Protein AF-A0A1V6KJ62-F1 (afdb_monomer)

Sequence (284 aa):
MKNYYEILGVEPDSSPKDIKSAFRRQAKRLHPDMFYSKEKARSEESTARLRESAMRLILEAYKILSDAEKRRSYDRELRRQEKENKGFDYREFLKMRADDPQSQARLIVFDLLHGFEEEALWIYERSKGFQDFRLERWLERGEAMDCEYCIAEEYEKRGKYIKAYQIYKKLIQMELEKPWFRYYFDVVALQFRLLVLQKLPGKIDDDDYLDRLEEAIELGISPRETAQYLRKKVEILIHRGEADRAAEALLQISQIYPKLAGFDSLRVKVERALGQQVVQDRVY

Foldseek 3Di:
DDDLCVLLVHDLPDDLVRLVVSLVVLCVVLDPVVPPPPDDPPVVPVVVVVSVVSNVSSVVSSVQCNDPVSSVVVVVVVVVVVVVVPPPPLLVVLVVPLVDLLSLLVNLLVCLVVVNPVVSLVSVVVSVPDDPRASVVRDPPVSRLVSLQSNLVVCVVVLVLVSSLVSLLVSLVVCVVPPDDPDCNVVSLVVNLCSLQPRCPPVDDLVVSLVSLVSVLVSCSDLQSNLVSLLVNLVSCLVVLNLVVSVVSLVSNCVRPVPHPCSVVSVVSSVVSVVVSVVVVVVD

Secondary structure (DSSP, 8-state):
---HHHHHT--TT--HHHHHHHHHHHHHHH-GGGG--S--TTSHHHHHHHHHHHHHHHHHHHHHHTSHHHHHHHHHHHHHHHHHHS---HHHHHHT-TT-HHHHHHHHHHHHHTT-HHHHHHHHHHHTTSTT--GGGTS-HHHHHHHHHHHHHHHHHTT-HHHHHHHHHHHHHHHHHS---TTTHHHHHHHHHHIIIIISBTTB-HHHHHHHHHHHHHT---HHHHHHHHHHHHHHHHHTT-HHHHHHHHHHHHHH-TT-TTHHHHHHHHHHHHHHHHHHHTT-

Nearest PDB structures (foldseek):
  2nc9-assembly1_A  TM=5.944E-01  e=3.037E-01  Homo sapiens
  3fwv-assembly2_B  TM=5.411E-01  e=3.037E-01  Homo sapiens
  5mgx-assembly3_G  TM=4.714E-01  e=2.238E-01  Homo sapiens
  7kw7-assembly1_E  TM=3.156E-01  e=2.142E-01  Homo sapiens
  6yxx-assembly1_BE  TM=3.340E-01  e=1.339E+00  Trypanosoma brucei brucei

pLDDT: mean 86.83, std 12.65, range [44.59, 98.12]

Mean predicted aligned error: 13.24 Å

Solvent-accessible surface area (backbone atoms only — not comparable to full-atom values): 15952 Å² total; per-residue (Å²): 134,86,60,43,39,68,68,46,71,47,62,94,83,56,50,68,67,51,53,54,50,33,44,52,55,52,54,56,73,60,38,72,84,80,62,82,63,100,78,62,90,86,65,43,67,67,53,48,54,53,40,51,52,50,49,51,51,42,51,50,28,45,65,34,61,69,34,75,66,48,29,53,54,48,52,53,49,51,54,48,48,53,54,65,68,56,59,86,56,64,67,61,59,28,62,77,33,72,90,37,70,57,38,44,48,53,41,27,50,51,25,53,76,68,77,32,52,68,59,17,50,52,51,52,62,58,45,61,74,45,87,87,64,52,52,59,79,71,37,58,66,66,62,25,51,54,46,47,48,54,51,23,52,53,27,44,78,70,67,39,50,69,65,18,48,54,42,45,54,50,53,51,52,51,38,74,77,52,78,74,64,88,81,49,49,67,54,52,52,50,51,46,50,46,40,62,74,66,60,43,67,87,74,55,56,70,68,66,45,47,52,55,37,50,57,54,38,72,65,55,85,38,54,68,56,30,35,51,40,36,50,52,48,27,56,52,27,50,75,71,68,38,24,67,64,20,44,55,37,50,50,52,28,54,73,63,34,65,83,46,88,68,45,71,66,51,50,55,51,40,56,51,43,40,57,51,50,58,55,53,68,72,75,111

Structure (mmCIF, N/CA/C/O backbone):
data_AF-A0A1V6KJ62-F1
#
_entry.id   AF-A0A1V6KJ62-F1
#
loop_
_atom_site.group_PDB
_atom_site.id
_atom_site.type_symbol
_atom_site.label_atom_id
_atom_site.label_alt_id
_atom_site.label_comp_id
_atom_site.label_asym_id
_atom_site.label_entity_id
_atom_site.label_seq_id
_atom_site.pdbx_PDB_ins_code
_atom_site.Cartn_x
_atom_site.Cartn_y
_atom_site.Cartn_z
_atom_site.occupancy
_atom_site.B_iso_or_equiv
_atom_site.auth_seq_id
_atom_site.auth_comp_id
_atom_site.auth_asym_id
_atom_site.auth_atom_id
_atom_site.pdbx_PDB_model_num
ATOM 1 N N . MET A 1 1 ? 33.607 6.783 -32.305 1.00 62.97 1 MET A N 1
ATOM 2 C CA . MET A 1 1 ? 34.220 7.121 -33.615 1.00 62.97 1 MET A CA 1
ATOM 3 C C . MET A 1 1 ? 33.420 8.253 -34.255 1.00 62.97 1 MET A C 1
ATOM 5 O O . MET A 1 1 ? 32.252 8.382 -33.921 1.00 62.97 1 MET A O 1
ATOM 9 N N . LYS A 1 2 ? 34.009 9.105 -35.106 1.00 75.00 2 LYS A N 1
ATOM 10 C CA . LYS A 1 2 ? 33.253 10.172 -35.795 1.00 75.00 2 LYS A CA 1
ATOM 11 C C . LYS A 1 2 ? 32.512 9.596 -37.004 1.00 75.00 2 LYS A C 1
ATOM 13 O O . LYS A 1 2 ? 33.088 8.767 -37.711 1.00 75.00 2 LYS A O 1
ATOM 18 N N . ASN A 1 3 ? 31.280 10.044 -37.252 1.00 86.94 3 ASN A N 1
ATOM 19 C CA . ASN A 1 3 ? 30.518 9.640 -38.429 1.00 86.94 3 ASN A CA 1
ATOM 20 C C . ASN A 1 3 ? 30.964 10.456 -39.658 1.00 86.94 3 ASN A C 1
ATOM 22 O O . ASN A 1 3 ? 30.661 11.640 -39.789 1.00 86.94 3 ASN A O 1
ATOM 26 N N . TYR A 1 4 ? 31.731 9.838 -40.557 1.00 90.69 4 TYR A N 1
ATOM 27 C CA . TYR A 1 4 ? 32.259 10.493 -41.753 1.00 90.69 4 TYR A CA 1
ATOM 28 C C . TYR A 1 4 ? 31.162 10.817 -42.778 1.00 90.69 4 TYR A C 1
ATOM 30 O O . TYR A 1 4 ? 31.332 11.755 -43.559 1.00 90.69 4 TYR A O 1
ATOM 38 N N . TYR A 1 5 ? 30.038 10.092 -42.751 1.00 91.69 5 TYR A N 1
ATOM 39 C CA . TYR A 1 5 ? 28.868 10.374 -43.585 1.00 91.69 5 TYR A CA 1
ATOM 40 C C . TYR A 1 5 ? 28.206 11.688 -43.155 1.00 91.69 5 TYR A C 1
ATOM 42 O O . TYR A 1 5 ? 28.007 12.577 -43.982 1.00 91.69 5 TYR A O 1
ATOM 50 N N . GLU A 1 6 ? 28.007 11.877 -41.848 1.00 89.38 6 GLU A N 1
ATOM 51 C CA . GLU A 1 6 ? 27.518 13.139 -41.272 1.00 89.38 6 GLU A CA 1
ATOM 52 C C . GLU A 1 6 ? 28.491 14.297 -41.514 1.00 89.38 6 GLU A C 1
ATOM 54 O O . GLU A 1 6 ? 28.066 15.392 -41.882 1.00 89.38 6 GLU A O 1
ATOM 59 N N . ILE A 1 7 ? 29.802 14.054 -41.376 1.00 87.56 7 ILE A N 1
ATOM 60 C CA . ILE A 1 7 ? 30.827 15.074 -41.641 1.00 87.56 7 ILE A CA 1
ATOM 61 C C . ILE A 1 7 ? 30.734 15.571 -43.083 1.00 87.56 7 ILE A C 1
ATOM 63 O O . ILE A 1 7 ? 30.784 16.779 -43.286 1.00 87.56 7 ILE A O 1
ATOM 67 N N . LEU A 1 8 ? 30.554 14.684 -44.070 1.00 87.81 8 LEU A N 1
ATOM 68 C CA . LEU A 1 8 ? 30.369 15.069 -45.476 1.00 87.81 8 LEU A CA 1
ATOM 69 C C . LEU A 1 8 ? 28.931 15.497 -45.823 1.00 87.81 8 LEU A C 1
ATOM 71 O O . LEU A 1 8 ? 28.715 16.068 -46.895 1.00 87.81 8 LEU A O 1
ATOM 75 N N . GLY A 1 9 ? 27.966 15.273 -44.928 1.00 87.38 9 GLY A N 1
ATOM 76 C CA . GLY A 1 9 ? 26.547 15.560 -45.138 1.00 87.38 9 GLY A CA 1
ATOM 77 C C . GLY A 1 9 ? 25.930 14.702 -46.243 1.00 87.38 9 GLY A C 1
ATOM 78 O O . GLY A 1 9 ? 25.252 15.233 -47.123 1.00 87.38 9 GLY A O 1
ATOM 79 N N . VAL A 1 10 ? 26.242 13.407 -46.247 1.00 91.38 10 VAL A N 1
ATOM 80 C CA . VAL A 1 10 ? 25.767 12.424 -47.231 1.00 91.38 10 VAL A CA 1
ATOM 81 C C . VAL A 1 10 ? 25.245 11.180 -46.526 1.00 91.38 10 VAL A C 1
ATOM 83 O O . VAL A 1 10 ? 25.714 10.851 -45.443 1.00 91.38 10 VAL A O 1
ATOM 86 N N . GLU A 1 11 ? 24.311 10.474 -47.153 1.00 89.94 11 GLU A N 1
ATOM 87 C CA . GLU A 1 11 ? 23.754 9.232 -46.610 1.00 89.94 11 GLU A CA 1
ATOM 88 C C . GLU A 1 11 ? 24.726 8.043 -46.771 1.00 89.94 11 GLU A C 1
ATOM 90 O O . GLU A 1 11 ? 25.525 8.032 -47.721 1.00 89.94 11 GLU A O 1
ATOM 95 N N . PRO A 1 12 ? 24.663 7.008 -45.908 1.00 87.44 12 PRO A N 1
ATOM 96 C CA . PRO A 1 12 ? 25.512 5.816 -46.004 1.00 87.44 12 PRO A CA 1
ATOM 97 C C . PRO A 1 12 ? 25.382 5.018 -47.307 1.00 87.44 12 PRO A C 1
ATOM 99 O O . PRO A 1 12 ? 26.280 4.244 -47.635 1.00 87.44 12 PRO A O 1
ATOM 102 N N . ASP A 1 13 ? 24.298 5.198 -48.062 1.00 88.44 13 ASP A N 1
ATOM 103 C CA . ASP A 1 13 ? 24.034 4.588 -49.373 1.00 88.44 13 ASP A CA 1
ATOM 104 C C . ASP A 1 13 ? 24.511 5.452 -50.560 1.00 88.44 13 ASP A C 1
ATOM 106 O O . ASP A 1 13 ? 24.439 5.028 -51.715 1.00 88.44 13 ASP A O 1
ATOM 110 N N . SER A 1 14 ? 25.079 6.632 -50.286 1.00 90.56 14 SER A N 1
ATOM 111 C CA . SER A 1 14 ? 25.514 7.584 -51.310 1.00 90.56 14 SER A CA 1
ATOM 112 C C . SER A 1 14 ? 26.537 6.986 -52.274 1.00 90.56 14 SER A C 1
ATOM 114 O O . SER A 1 14 ? 27.478 6.274 -51.880 1.00 90.56 14 SER A O 1
ATOM 116 N N . SER A 1 15 ? 26.401 7.328 -53.558 1.00 90.94 15 SER A N 1
ATOM 117 C CA . SER A 1 15 ? 27.323 6.864 -54.590 1.00 90.94 15 SER A CA 1
ATOM 118 C C . SER A 1 15 ? 28.696 7.550 -54.466 1.00 90.94 15 SER A C 1
ATOM 120 O O . SER A 1 15 ? 28.809 8.648 -53.910 1.00 90.94 15 SER A O 1
ATOM 122 N N . PRO A 1 16 ? 29.773 6.979 -55.042 1.00 89.19 16 PRO A N 1
ATOM 123 C CA . PRO A 1 16 ? 31.082 7.638 -55.075 1.00 89.19 16 PRO A CA 1
ATOM 124 C C . PRO A 1 16 ? 31.052 9.031 -55.729 1.00 89.19 16 PRO A C 1
ATOM 126 O O . PRO A 1 16 ? 31.837 9.911 -55.369 1.00 89.19 16 PRO A O 1
ATOM 129 N N . LYS A 1 17 ? 30.135 9.250 -56.685 1.00 89.50 17 LYS A N 1
ATOM 130 C CA . LYS A 1 17 ? 29.942 10.555 -57.331 1.00 89.50 17 LYS A CA 1
ATOM 131 C C . LYS A 1 17 ? 29.356 11.574 -56.351 1.00 89.50 17 LYS A C 1
ATOM 133 O O . LYS A 1 17 ? 29.830 12.711 -56.321 1.00 89.50 17 LYS A O 1
ATOM 138 N N . ASP A 1 18 ? 28.405 11.156 -55.521 1.00 90.75 18 ASP A N 1
ATOM 139 C CA . ASP A 1 18 ? 27.747 12.016 -54.531 1.00 90.75 18 ASP A CA 1
ATOM 140 C C . ASP A 1 18 ? 28.703 12.398 -53.404 1.00 90.75 18 ASP A C 1
ATOM 142 O O . ASP A 1 18 ? 28.816 13.576 -53.067 1.00 90.75 18 ASP A O 1
ATOM 146 N N . ILE A 1 19 ? 29.499 11.440 -52.918 1.00 90.19 19 ILE A N 1
ATOM 147 C CA . ILE A 1 19 ? 30.551 11.667 -51.915 1.00 90.19 19 ILE A CA 1
ATOM 148 C C . ILE A 1 19 ? 31.578 12.690 -52.425 1.00 90.19 19 ILE A C 1
ATOM 150 O O . ILE A 1 19 ? 31.949 13.632 -51.721 1.00 90.19 19 ILE A O 1
ATOM 154 N N . LYS A 1 20 ? 32.005 12.561 -53.689 1.00 89.12 20 LYS A N 1
ATOM 155 C CA . LYS A 1 20 ? 32.938 13.503 -54.327 1.00 89.12 20 LYS A CA 1
ATOM 156 C C . LYS A 1 20 ? 32.329 14.890 -54.528 1.00 89.12 20 LYS A C 1
ATOM 158 O O . LYS A 1 20 ? 33.022 15.896 -54.368 1.00 89.12 20 LYS A O 1
ATOM 163 N N . SER A 1 21 ? 31.049 14.957 -54.886 1.00 89.62 21 SER A N 1
ATOM 164 C CA . SER A 1 21 ? 30.314 16.216 -55.020 1.00 89.62 21 SER A CA 1
ATOM 165 C C . SER A 1 21 ? 30.171 16.924 -53.669 1.00 89.62 21 SER A C 1
ATOM 167 O O . SER A 1 21 ? 30.478 18.112 -53.546 1.00 89.62 21 SER A O 1
ATOM 169 N N . ALA A 1 22 ? 29.792 16.186 -52.625 1.00 88.69 22 ALA A N 1
ATOM 170 C CA . ALA A 1 22 ? 29.641 16.697 -51.270 1.00 88.69 22 ALA A CA 1
ATOM 171 C C . ALA A 1 22 ? 30.958 17.230 -50.696 1.00 88.69 22 ALA A C 1
ATOM 173 O O . ALA A 1 22 ? 30.990 18.369 -50.228 1.00 88.69 22 ALA A O 1
ATOM 174 N N . PHE A 1 23 ? 32.055 16.483 -50.857 1.00 90.00 23 PHE A N 1
ATOM 175 C CA . PHE A 1 23 ? 33.396 16.941 -50.491 1.00 90.00 23 PHE A CA 1
ATOM 176 C C . PHE A 1 23 ? 33.741 18.288 -51.143 1.00 90.00 23 PHE A C 1
ATOM 178 O O . PHE A 1 23 ? 34.144 19.223 -50.456 1.00 90.00 23 PHE A O 1
ATOM 185 N N . ARG A 1 24 ? 33.518 18.435 -52.458 1.00 85.12 24 ARG A N 1
ATOM 186 C CA . ARG A 1 24 ? 33.788 19.696 -53.177 1.00 85.12 24 ARG A CA 1
ATOM 187 C C . ARG A 1 24 ? 32.952 20.859 -52.648 1.00 85.12 24 ARG A C 1
ATOM 189 O O . ARG A 1 24 ? 33.474 21.961 -52.491 1.00 85.12 24 ARG A O 1
ATOM 196 N N . ARG A 1 25 ? 31.665 20.627 -52.367 1.00 85.94 25 ARG A N 1
ATOM 197 C CA . ARG A 1 25 ? 30.773 21.655 -51.804 1.00 85.94 25 ARG A CA 1
ATOM 198 C C . ARG A 1 25 ? 31.245 22.104 -50.425 1.00 85.94 25 ARG A C 1
ATOM 200 O O . ARG A 1 25 ? 31.290 23.303 -50.167 1.00 85.94 25 ARG A O 1
ATOM 207 N N . GLN A 1 26 ? 31.616 21.168 -49.557 1.00 81.88 26 GLN A N 1
ATOM 208 C CA . GLN A 1 26 ? 32.075 21.497 -48.211 1.00 81.88 26 GLN A CA 1
ATOM 209 C C . GLN A 1 26 ? 33.464 22.147 -48.198 1.00 81.88 26 GLN A C 1
ATOM 211 O O . GLN A 1 26 ? 33.647 23.161 -47.528 1.00 81.88 26 GLN A O 1
ATOM 216 N N . ALA A 1 27 ? 34.401 21.654 -49.011 1.00 79.88 27 ALA A N 1
ATOM 217 C CA . ALA A 1 27 ? 35.716 22.266 -49.186 1.00 79.88 27 ALA A CA 1
ATOM 218 C C . ALA A 1 27 ? 35.609 23.714 -49.696 1.00 79.88 27 ALA A C 1
ATOM 220 O O . ALA A 1 27 ? 36.294 24.597 -49.190 1.00 79.88 27 ALA A O 1
ATOM 221 N N . LYS A 1 28 ? 34.692 23.990 -50.639 1.00 79.19 28 LYS A N 1
ATOM 222 C CA . LYS A 1 28 ? 34.432 25.354 -51.130 1.00 79.19 28 LYS A CA 1
ATOM 223 C C . LYS A 1 28 ? 33.857 26.267 -50.043 1.00 79.19 28 LYS A C 1
ATOM 225 O O . LYS A 1 28 ? 34.224 27.433 -49.980 1.00 79.19 28 LYS A O 1
ATOM 230 N N . ARG A 1 29 ? 32.979 25.751 -49.175 1.00 74.50 29 ARG A N 1
ATOM 231 C CA . ARG A 1 29 ? 32.398 26.513 -48.051 1.00 74.50 29 ARG A CA 1
ATOM 232 C C . ARG A 1 29 ? 33.426 26.898 -46.988 1.00 74.50 29 ARG A C 1
ATOM 234 O O . ARG A 1 29 ? 33.219 27.891 -46.299 1.00 74.50 29 ARG A O 1
ATOM 241 N N . LEU A 1 30 ? 34.498 26.123 -46.853 1.00 68.94 30 LEU A N 1
ATOM 242 C CA . LEU A 1 30 ? 35.556 26.340 -45.863 1.00 68.94 30 LEU A CA 1
ATOM 243 C C . LEU A 1 30 ? 36.815 26.997 -46.443 1.00 68.94 30 LEU A C 1
ATOM 245 O O . LEU A 1 30 ? 37.756 27.255 -45.695 1.00 68.94 30 LEU A O 1
ATOM 249 N N . HIS A 1 31 ? 36.839 27.282 -47.749 1.00 65.81 31 HIS A N 1
ATOM 250 C CA . HIS A 1 31 ? 37.986 27.902 -48.401 1.00 65.81 31 HIS A CA 1
ATOM 251 C C . HIS A 1 31 ? 38.165 29.362 -47.937 1.00 65.81 31 HIS A C 1
ATOM 253 O O . HIS A 1 31 ? 37.180 30.109 -47.917 1.00 65.81 31 HIS A O 1
ATOM 259 N N . PRO A 1 32 ? 39.394 29.804 -47.606 1.00 56.88 32 PRO A N 1
ATOM 260 C CA . PRO A 1 32 ? 39.660 31.172 -47.147 1.00 56.88 32 PRO A CA 1
ATOM 261 C C . PRO A 1 32 ? 39.241 32.251 -48.165 1.00 56.88 32 PRO A C 1
ATOM 263 O O . PRO A 1 32 ? 38.777 33.315 -47.760 1.00 56.88 32 PRO A O 1
ATOM 266 N N . ASP A 1 33 ? 39.280 31.951 -49.471 1.00 57.41 33 ASP A N 1
ATOM 267 C CA . ASP A 1 33 ? 38.858 32.887 -50.536 1.00 57.41 33 ASP A CA 1
ATOM 268 C C . ASP A 1 33 ? 37.380 33.300 -50.500 1.00 57.41 33 ASP A C 1
ATOM 270 O O . ASP A 1 33 ? 37.028 34.331 -51.066 1.00 57.41 33 ASP A O 1
ATOM 274 N N . MET A 1 34 ? 36.498 32.548 -49.834 1.00 55.22 34 MET A N 1
ATOM 275 C CA . MET A 1 34 ? 35.084 32.937 -49.714 1.00 55.22 34 MET A CA 1
ATOM 276 C C . MET A 1 34 ? 34.848 34.092 -48.726 1.00 55.22 34 MET A C 1
ATOM 278 O O . MET A 1 34 ? 33.731 34.598 -48.658 1.00 55.22 34 MET A O 1
ATOM 282 N N . PHE A 1 35 ? 35.867 34.511 -47.964 1.00 52.91 35 PHE A N 1
ATOM 283 C CA . PHE A 1 35 ? 35.706 35.453 -46.849 1.00 52.91 35 PHE A CA 1
ATOM 284 C C . PHE A 1 35 ? 36.700 36.624 -46.846 1.00 52.91 35 PHE A C 1
ATOM 286 O O . PHE A 1 35 ? 36.795 37.329 -45.842 1.00 52.91 35 PHE A O 1
ATOM 293 N N . TYR A 1 36 ? 37.387 36.907 -47.960 1.00 47.41 36 TYR A N 1
ATOM 294 C CA . TYR A 1 36 ? 38.158 38.149 -48.113 1.00 47.41 36 TYR A CA 1
ATOM 295 C C . TYR A 1 36 ? 37.231 39.363 -48.333 1.00 47.41 36 TYR A C 1
ATOM 297 O O . TYR A 1 36 ? 37.212 39.984 -49.391 1.00 47.41 36 TYR A O 1
ATOM 305 N N . SER A 1 37 ? 36.471 39.731 -47.300 1.00 46.94 37 SER A N 1
ATOM 306 C CA . SER A 1 37 ? 35.977 41.095 -47.100 1.00 46.94 37 SER A CA 1
ATOM 307 C C . SER A 1 37 ? 36.726 41.690 -45.910 1.00 46.94 37 SER A C 1
ATOM 309 O O . SER A 1 37 ? 36.744 41.109 -44.827 1.00 46.94 37 SER A O 1
ATOM 311 N N . LYS A 1 38 ? 37.373 42.830 -46.139 1.00 44.59 38 LYS A N 1
ATOM 312 C CA . LYS A 1 38 ? 38.520 43.395 -45.409 1.00 44.59 38 LYS A CA 1
ATOM 313 C C . LYS A 1 38 ? 38.276 43.876 -43.959 1.00 44.59 38 LYS A C 1
ATOM 315 O O . LYS A 1 38 ? 39.015 44.742 -43.505 1.00 44.59 38 LYS A O 1
ATOM 320 N N . GLU A 1 39 ? 37.280 43.375 -43.220 1.00 47.62 39 GLU A N 1
ATOM 321 C CA . GLU A 1 39 ? 36.763 44.119 -42.054 1.00 47.62 39 GLU A CA 1
ATOM 322 C C . GLU A 1 39 ? 36.390 43.308 -40.793 1.00 47.62 39 GLU A C 1
ATOM 324 O O . GLU A 1 39 ? 35.392 43.624 -40.145 1.00 47.62 39 GLU A O 1
ATOM 329 N N . LYS A 1 40 ? 37.167 42.287 -40.367 1.00 48.97 40 LYS A N 1
ATOM 330 C CA . LYS A 1 40 ? 36.976 41.715 -39.005 1.00 48.97 40 LYS A CA 1
ATOM 331 C C . LYS A 1 40 ? 38.155 40.937 -38.379 1.00 48.97 40 LYS A C 1
ATOM 333 O O . LYS A 1 40 ? 37.973 39.884 -37.770 1.00 48.97 40 LYS A O 1
ATOM 338 N N . ALA A 1 41 ? 39.341 41.545 -38.360 1.00 49.44 41 ALA A N 1
ATOM 339 C CA . ALA A 1 41 ? 40.610 40.943 -37.915 1.00 49.44 41 ALA A CA 1
ATOM 340 C C . ALA A 1 41 ? 40.772 40.559 -36.419 1.00 49.44 41 ALA A C 1
ATOM 342 O O . ALA A 1 41 ? 41.857 40.160 -36.006 1.00 49.44 41 ALA A O 1
ATOM 343 N N . ARG A 1 42 ? 39.739 40.648 -35.563 1.00 45.66 42 ARG A N 1
ATOM 344 C CA . ARG A 1 42 ? 39.859 40.314 -34.118 1.00 45.66 42 ARG A CA 1
ATOM 345 C C . ARG A 1 42 ? 39.044 39.102 -33.649 1.00 45.66 42 ARG A C 1
ATOM 347 O O . ARG A 1 42 ? 39.223 38.661 -32.522 1.00 45.66 42 ARG A O 1
ATOM 354 N N . SER A 1 43 ? 38.213 38.522 -34.523 1.00 50.84 43 SER A N 1
ATOM 355 C CA . SER A 1 43 ? 37.497 37.245 -34.304 1.00 50.84 43 SER A CA 1
ATOM 356 C C . SER A 1 43 ? 38.105 36.081 -35.119 1.00 50.84 43 SER A C 1
ATOM 358 O O . SER A 1 43 ? 37.562 34.970 -35.156 1.00 50.84 43 SER A O 1
ATOM 360 N N . GLU A 1 44 ? 39.208 36.335 -35.825 1.00 54.94 44 GLU A N 1
ATOM 361 C CA . GLU A 1 44 ? 39.716 35.491 -36.911 1.00 54.94 44 GLU A CA 1
ATOM 362 C C . GLU A 1 44 ? 40.518 34.274 -36.450 1.00 54.94 44 GLU A C 1
ATOM 364 O O . GLU A 1 44 ? 40.434 33.240 -37.099 1.00 54.94 44 GLU A O 1
ATOM 369 N N . GLU A 1 45 ? 41.226 34.313 -35.319 1.00 53.09 45 GLU A N 1
ATOM 370 C CA . GLU A 1 45 ? 42.126 33.206 -34.960 1.00 53.09 45 GLU A CA 1
ATOM 371 C C . GLU A 1 45 ? 41.374 31.944 -34.494 1.00 53.09 45 GLU A C 1
ATOM 373 O O . GLU A 1 45 ? 41.650 30.838 -34.961 1.00 53.09 45 GLU A O 1
ATOM 378 N N . SER A 1 46 ? 40.354 32.103 -33.640 1.00 51.41 46 SER A N 1
ATOM 379 C CA . SER A 1 46 ? 39.472 30.997 -33.226 1.00 51.41 46 SER A CA 1
ATOM 380 C C . SER A 1 46 ? 38.692 30.434 -34.421 1.00 51.41 46 SER A C 1
ATOM 382 O O . SER A 1 46 ? 38.614 29.222 -34.617 1.00 51.41 46 SER A O 1
ATOM 384 N N . THR A 1 47 ? 38.196 31.311 -35.301 1.00 61.94 47 THR A N 1
ATOM 385 C CA . THR A 1 47 ? 37.459 30.883 -36.496 1.00 61.94 47 THR A CA 1
ATOM 386 C C . THR A 1 47 ? 38.371 30.247 -37.551 1.00 61.94 47 THR A C 1
ATOM 388 O O . THR A 1 47 ? 37.943 29.323 -38.234 1.00 61.94 47 THR A O 1
ATOM 391 N N . ALA A 1 48 ? 39.634 30.662 -37.671 1.00 64.44 48 ALA A N 1
ATOM 392 C CA . ALA A 1 48 ? 40.624 30.038 -38.548 1.00 64.44 48 ALA A CA 1
ATOM 393 C C . ALA A 1 48 ? 40.997 28.627 -38.069 1.00 64.44 48 ALA A C 1
ATOM 395 O O . ALA A 1 48 ? 40.946 27.690 -38.864 1.00 64.44 48 ALA A O 1
ATOM 396 N N . ARG A 1 49 ? 41.262 28.439 -36.768 1.00 65.56 49 ARG A N 1
ATOM 397 C CA . ARG A 1 49 ? 41.558 27.114 -36.182 1.00 65.56 49 ARG A CA 1
ATOM 398 C C . ARG A 1 49 ? 40.368 26.149 -36.289 1.00 65.56 49 ARG A C 1
ATOM 400 O O . ARG A 1 49 ? 40.539 24.968 -36.597 1.00 65.56 49 ARG A O 1
ATOM 407 N N . LEU A 1 50 ? 39.142 26.643 -36.094 1.00 64.31 50 LEU A N 1
ATOM 408 C CA . LEU A 1 50 ? 37.917 25.858 -36.297 1.00 64.31 50 LEU A CA 1
ATOM 409 C C . LEU A 1 50 ? 37.715 25.468 -37.771 1.00 64.31 50 LEU A C 1
ATOM 411 O O . LEU A 1 50 ? 37.350 24.331 -38.057 1.00 64.31 50 LEU A O 1
ATOM 415 N N . ARG A 1 51 ? 38.008 26.365 -38.722 1.00 69.75 51 ARG A N 1
ATOM 416 C CA . ARG A 1 51 ? 37.949 26.052 -40.163 1.00 69.75 51 ARG A CA 1
ATOM 417 C C . ARG A 1 51 ? 39.010 25.039 -40.571 1.00 69.75 51 ARG A C 1
ATOM 419 O O . ARG A 1 51 ? 38.705 24.111 -41.313 1.00 69.75 51 ARG A O 1
ATOM 426 N N . GLU A 1 52 ? 40.232 25.191 -40.071 1.00 74.19 52 GLU A N 1
ATOM 427 C CA . GLU A 1 52 ? 41.325 24.265 -40.355 1.00 74.19 52 GLU A CA 1
ATOM 428 C C . GLU A 1 52 ? 41.009 22.862 -39.823 1.00 74.19 52 GLU A C 1
ATOM 430 O O . GLU A 1 52 ? 41.139 21.876 -40.549 1.00 74.19 52 GLU A O 1
ATOM 435 N N . SER A 1 53 ? 40.522 22.759 -38.583 1.00 75.06 53 SER A N 1
ATOM 436 C CA . SER A 1 53 ? 40.103 21.474 -38.014 1.00 75.06 53 SER A CA 1
ATOM 437 C C . SER A 1 53 ? 38.922 20.851 -38.769 1.00 75.06 53 SER A C 1
ATOM 439 O O . SER A 1 53 ? 38.965 19.658 -39.067 1.00 75.06 53 SER A O 1
ATOM 441 N N . ALA A 1 54 ? 37.915 21.638 -39.163 1.00 75.94 54 ALA A N 1
ATOM 442 C CA . ALA A 1 54 ? 36.803 21.159 -39.987 1.00 75.94 54 ALA A CA 1
ATOM 443 C C . ALA A 1 54 ? 37.275 20.668 -41.367 1.00 75.94 54 ALA A C 1
ATOM 445 O O . ALA A 1 54 ? 36.868 19.598 -41.816 1.00 75.94 54 ALA A O 1
ATOM 446 N N . MET A 1 55 ? 38.193 21.394 -42.010 1.00 79.12 55 MET A N 1
ATOM 447 C CA . MET A 1 55 ? 38.773 21.003 -43.295 1.00 79.12 55 MET A CA 1
ATOM 448 C C . MET A 1 55 ? 39.568 19.696 -43.185 1.00 79.12 55 MET A C 1
ATOM 450 O O . MET A 1 55 ? 39.433 18.821 -44.041 1.00 79.12 55 MET A O 1
ATOM 454 N N . ARG A 1 56 ? 40.344 19.516 -42.107 1.00 81.25 56 ARG A N 1
ATOM 455 C CA . ARG A 1 56 ? 41.046 18.252 -41.827 1.00 81.25 56 ARG A CA 1
ATOM 456 C C . ARG A 1 56 ? 40.065 17.083 -41.699 1.00 81.25 56 ARG A C 1
ATOM 458 O O . ARG A 1 56 ? 40.301 16.044 -42.308 1.00 81.25 56 ARG A O 1
ATOM 465 N N . LEU A 1 57 ? 38.947 17.266 -40.993 1.00 81.38 57 LEU A N 1
ATOM 466 C CA . LEU A 1 57 ? 37.922 16.224 -40.829 1.00 81.38 57 LEU A CA 1
ATOM 467 C C . LEU A 1 57 ? 37.218 15.872 -42.140 1.00 81.38 57 LEU A C 1
ATOM 469 O O . LEU A 1 57 ? 36.943 14.704 -42.388 1.00 81.38 57 LEU A O 1
ATOM 473 N N . ILE A 1 58 ? 36.964 16.857 -42.998 1.00 85.88 58 ILE A N 1
ATOM 474 C CA . ILE A 1 58 ? 36.346 16.647 -44.314 1.00 85.88 58 ILE A CA 1
ATOM 475 C C . ILE A 1 58 ? 37.296 15.909 -45.260 1.00 85.88 58 ILE A C 1
ATOM 477 O O . ILE A 1 58 ? 36.871 15.011 -45.988 1.00 85.88 58 ILE A O 1
ATOM 481 N N . LEU A 1 59 ? 38.588 16.246 -45.232 1.00 86.81 59 LEU A N 1
ATOM 482 C CA . LEU A 1 59 ? 39.621 15.530 -45.984 1.00 86.81 59 LEU A CA 1
ATOM 483 C C . LEU A 1 59 ? 39.767 14.084 -45.504 1.00 86.81 59 LEU A C 1
ATOM 485 O O . LEU A 1 59 ? 39.873 13.174 -46.324 1.00 86.81 59 LEU A O 1
ATOM 489 N N . GLU A 1 60 ? 39.750 13.868 -44.191 1.00 87.88 60 GLU A N 1
ATOM 490 C CA . GLU A 1 60 ? 39.807 12.542 -43.579 1.00 87.88 60 GLU A CA 1
ATOM 491 C C . GLU A 1 60 ? 38.572 11.705 -43.940 1.00 87.88 60 GLU A C 1
ATOM 493 O O . GLU A 1 60 ? 38.711 10.585 -44.435 1.00 87.88 60 GLU A O 1
ATOM 498 N N . ALA A 1 61 ? 37.375 12.283 -43.808 1.00 87.88 61 ALA A N 1
ATOM 499 C CA . ALA A 1 61 ? 36.118 11.652 -44.189 1.00 87.88 61 ALA A CA 1
ATOM 500 C C . ALA A 1 61 ? 36.111 11.268 -45.674 1.00 87.88 61 ALA A C 1
ATOM 502 O O . ALA A 1 61 ? 35.818 10.127 -46.026 1.00 87.88 61 ALA A O 1
ATOM 503 N N . TYR A 1 62 ? 36.518 12.182 -46.559 1.00 90.94 62 TYR A N 1
ATOM 504 C CA . TYR A 1 62 ? 36.616 11.896 -47.988 1.00 90.94 62 TYR A CA 1
ATOM 505 C C . TYR A 1 62 ? 37.661 10.817 -48.293 1.00 90.94 62 TYR A C 1
ATOM 507 O O . TYR A 1 62 ? 37.395 9.926 -49.097 1.00 90.94 62 TYR A O 1
ATOM 515 N N . LYS A 1 63 ? 38.827 10.830 -47.635 1.00 91.06 63 LYS A N 1
ATOM 516 C CA . LYS A 1 63 ? 39.881 9.815 -47.820 1.00 91.06 63 LYS A CA 1
ATOM 517 C C . LYS A 1 63 ? 39.398 8.401 -47.487 1.00 91.06 63 LYS A C 1
ATOM 519 O O . LYS A 1 63 ? 39.821 7.453 -48.146 1.00 91.06 63 LYS A O 1
ATOM 524 N N . ILE A 1 64 ? 38.544 8.260 -46.475 1.00 91.25 64 ILE A N 1
ATOM 525 C CA . ILE A 1 64 ? 37.973 6.971 -46.071 1.00 91.25 64 ILE A CA 1
ATOM 526 C C . ILE A 1 64 ? 36.792 6.580 -46.966 1.00 91.25 64 ILE A C 1
ATOM 528 O O . ILE A 1 64 ? 36.748 5.452 -47.446 1.00 91.25 64 ILE A O 1
ATOM 532 N N . LEU A 1 65 ? 35.864 7.503 -47.237 1.00 91.19 65 LEU A N 1
ATOM 533 C CA . LEU A 1 65 ? 34.613 7.204 -47.945 1.00 91.19 65 LEU A CA 1
ATOM 534 C C . LEU A 1 65 ? 34.751 7.120 -49.474 1.00 91.19 65 LEU A C 1
ATOM 536 O O . LEU A 1 65 ? 33.917 6.495 -50.129 1.00 91.19 65 LEU A O 1
ATOM 540 N N . SER A 1 66 ? 35.782 7.736 -50.062 1.00 90.31 66 SER A N 1
ATOM 541 C CA . SER A 1 66 ? 36.027 7.685 -51.515 1.00 90.31 66 SER A CA 1
ATOM 542 C C . SER A 1 66 ? 36.697 6.392 -51.992 1.00 90.31 66 SER A C 1
ATOM 544 O O . SER A 1 66 ? 36.635 6.078 -53.180 1.00 90.31 66 SER A O 1
ATOM 546 N N . ASP A 1 67 ? 37.309 5.635 -51.082 1.00 92.69 67 ASP A N 1
ATOM 547 C CA . ASP A 1 67 ? 37.992 4.373 -51.356 1.00 92.69 67 ASP A CA 1
ATOM 548 C C . ASP A 1 67 ? 37.083 3.201 -50.959 1.00 92.69 67 ASP A C 1
ATOM 550 O O . ASP A 1 67 ? 36.648 3.091 -49.814 1.00 92.69 67 ASP A O 1
ATOM 554 N N . ALA A 1 68 ? 36.783 2.314 -51.910 1.00 89.56 68 ALA A N 1
ATOM 555 C CA . ALA A 1 68 ? 35.821 1.233 -51.709 1.00 89.56 68 ALA A CA 1
ATOM 556 C C . ALA A 1 68 ? 36.257 0.204 -50.647 1.00 89.56 68 ALA A C 1
ATOM 558 O O . ALA A 1 68 ? 35.414 -0.429 -50.010 1.00 89.56 68 ALA A O 1
ATOM 559 N N . GLU A 1 69 ? 37.555 -0.011 -50.447 1.00 91.56 69 GLU A N 1
ATOM 560 C CA . GLU A 1 69 ? 38.055 -0.935 -49.428 1.00 91.56 69 GLU A CA 1
ATOM 561 C C . GLU A 1 69 ? 38.047 -0.289 -48.041 1.00 91.56 69 GLU A C 1
ATOM 563 O O . GLU A 1 69 ? 37.589 -0.903 -47.069 1.00 91.56 69 GLU A O 1
ATOM 568 N N . LYS A 1 70 ? 38.469 0.978 -47.957 1.00 91.44 70 LYS A N 1
ATOM 569 C CA . LYS A 1 70 ? 38.441 1.742 -46.703 1.00 91.44 70 LYS A CA 1
ATOM 570 C C . LYS A 1 70 ? 37.016 1.999 -46.226 1.00 91.44 70 LYS A C 1
ATOM 572 O O . LYS A 1 70 ? 36.750 1.789 -45.045 1.00 91.44 70 LYS A O 1
ATOM 577 N N . ARG A 1 71 ? 36.093 2.344 -47.132 1.00 92.69 71 ARG A N 1
ATOM 578 C CA . ARG A 1 71 ? 34.661 2.501 -46.834 1.00 92.69 71 ARG A CA 1
ATOM 579 C C . ARG A 1 71 ? 34.066 1.211 -46.281 1.00 92.69 71 ARG A C 1
ATOM 581 O O . ARG A 1 71 ? 33.459 1.242 -45.223 1.00 92.69 71 ARG A O 1
ATOM 588 N N . ARG A 1 72 ? 34.328 0.056 -46.909 1.00 91.06 72 ARG A N 1
ATOM 589 C CA . ARG A 1 72 ? 33.844 -1.244 -46.401 1.00 91.06 72 ARG A CA 1
ATOM 590 C C . ARG A 1 72 ? 34.359 -1.561 -44.998 1.00 91.06 72 ARG A C 1
ATOM 592 O O . ARG A 1 72 ? 33.611 -2.076 -44.172 1.00 91.06 72 ARG A O 1
ATOM 599 N N . SER A 1 73 ? 35.632 -1.287 -44.722 1.00 90.88 73 SER A N 1
ATOM 600 C CA . SER A 1 73 ? 36.205 -1.501 -43.387 1.00 90.88 73 SER A CA 1
ATOM 601 C C . SER A 1 73 ? 35.631 -0.533 -42.353 1.00 90.88 73 SER A C 1
ATOM 603 O O . SER A 1 73 ? 35.300 -0.960 -41.250 1.00 90.88 73 SER A O 1
ATOM 605 N N . TYR A 1 74 ? 35.442 0.729 -42.735 1.00 90.50 74 TYR A N 1
ATOM 606 C CA . TYR A 1 74 ? 34.780 1.741 -41.921 1.00 90.50 74 TYR A CA 1
ATOM 607 C C . TYR A 1 74 ? 33.326 1.368 -41.605 1.00 90.50 74 TYR A C 1
ATOM 609 O O . TYR A 1 74 ? 32.939 1.403 -40.446 1.00 90.50 74 TYR A O 1
ATOM 617 N N . ASP A 1 75 ? 32.553 0.911 -42.592 1.00 90.69 75 ASP A N 1
ATOM 618 C CA . ASP A 1 75 ? 31.160 0.490 -42.406 1.00 90.69 75 ASP A CA 1
ATOM 619 C C . ASP A 1 75 ? 31.046 -0.726 -41.479 1.00 90.69 75 ASP A C 1
ATOM 621 O O . ASP A 1 75 ? 30.124 -0.814 -40.668 1.00 90.69 75 ASP A O 1
ATOM 625 N N . ARG A 1 76 ? 31.988 -1.678 -41.569 1.00 88.69 76 ARG A N 1
ATOM 626 C CA . ARG A 1 76 ? 32.054 -2.814 -40.632 1.00 88.69 76 ARG A CA 1
ATOM 627 C C . ARG A 1 76 ? 32.312 -2.350 -39.204 1.00 88.69 76 ARG A C 1
ATOM 629 O O . ARG A 1 76 ? 31.664 -2.849 -38.288 1.00 88.69 76 ARG A O 1
ATOM 636 N N . GLU A 1 77 ? 33.234 -1.413 -39.028 1.00 85.69 77 GLU A N 1
ATOM 637 C CA . GLU A 1 77 ? 33.567 -0.853 -37.721 1.00 85.69 77 GLU A CA 1
ATOM 638 C C . GLU A 1 77 ? 32.416 -0.022 -37.144 1.00 85.69 77 GLU A C 1
ATOM 640 O O . GLU A 1 77 ? 32.074 -0.179 -35.976 1.00 85.69 77 GLU A O 1
ATOM 645 N N . LEU A 1 78 ? 31.759 0.789 -37.976 1.00 85.06 78 LEU A N 1
ATOM 646 C CA . LEU A 1 78 ? 30.595 1.581 -37.593 1.00 85.06 78 LEU A CA 1
ATOM 647 C C . LEU A 1 78 ? 29.444 0.673 -37.142 1.00 85.06 78 LEU A C 1
ATOM 649 O O . LEU A 1 78 ? 28.906 0.870 -36.060 1.00 85.06 78 LEU A O 1
ATOM 653 N N . ARG A 1 79 ? 29.146 -0.399 -37.890 1.00 82.25 79 ARG A N 1
ATOM 654 C CA . ARG A 1 79 ? 28.137 -1.405 -37.502 1.00 82.25 79 ARG A CA 1
ATOM 655 C C . ARG A 1 79 ? 28.504 -2.163 -36.229 1.00 82.25 79 ARG A C 1
ATOM 657 O O . ARG A 1 79 ? 27.617 -2.557 -35.474 1.00 82.25 79 ARG A O 1
ATOM 664 N N . ARG A 1 80 ? 29.794 -2.428 -36.004 1.00 78.56 80 ARG A N 1
ATOM 665 C CA . ARG A 1 80 ? 30.277 -3.060 -34.770 1.00 78.56 80 ARG A CA 1
ATOM 666 C C . ARG A 1 80 ? 30.060 -2.132 -33.579 1.00 78.56 80 ARG A C 1
ATOM 668 O O . ARG A 1 80 ? 29.463 -2.563 -32.603 1.00 78.56 80 ARG A O 1
ATOM 675 N N . GLN A 1 81 ? 30.420 -0.859 -33.710 1.00 71.50 81 GLN A N 1
ATOM 676 C CA . GLN A 1 81 ? 30.180 0.151 -32.681 1.00 71.50 81 GLN A CA 1
ATOM 677 C C . GLN A 1 81 ? 28.693 0.439 -32.468 1.00 71.50 81 GLN A C 1
ATOM 679 O O . GLN A 1 81 ? 28.289 0.653 -31.340 1.00 71.50 81 GLN A O 1
ATOM 684 N N . GLU A 1 82 ? 27.850 0.400 -33.500 1.00 69.69 82 GLU A N 1
ATOM 685 C CA . GLU A 1 82 ? 26.391 0.499 -33.347 1.00 69.69 82 GLU A CA 1
ATOM 686 C C . GLU A 1 82 ? 25.813 -0.687 -32.566 1.00 69.69 82 GLU A C 1
ATOM 688 O O . GLU A 1 82 ? 24.894 -0.511 -31.769 1.00 69.69 82 GLU A O 1
ATOM 693 N N . LYS A 1 83 ? 26.354 -1.895 -32.770 1.00 66.50 83 LYS A N 1
ATOM 694 C CA . LYS A 1 83 ? 25.982 -3.083 -31.989 1.00 66.50 83 LYS A CA 1
ATOM 695 C C . LYS A 1 83 ? 26.518 -3.032 -30.559 1.00 66.50 83 LYS A C 1
ATOM 697 O O . LYS A 1 83 ? 25.814 -3.461 -29.659 1.00 66.50 83 LYS A O 1
ATOM 702 N N . GLU A 1 84 ? 27.724 -2.511 -30.354 1.00 61.38 84 GLU A N 1
ATOM 703 C CA . GLU A 1 84 ? 28.326 -2.324 -29.026 1.00 61.38 84 GLU A CA 1
ATOM 704 C C . GLU A 1 84 ? 27.654 -1.164 -28.252 1.00 61.38 84 GLU A C 1
ATOM 706 O O . GLU A 1 84 ? 27.480 -1.264 -27.041 1.00 61.38 84 GLU A O 1
ATOM 711 N N . ASN A 1 85 ? 27.203 -0.103 -28.937 1.00 56.34 85 ASN A N 1
ATOM 712 C CA . ASN A 1 85 ? 26.493 1.048 -28.354 1.00 56.34 85 ASN A CA 1
ATOM 713 C C . ASN A 1 85 ? 24.999 0.789 -28.113 1.00 56.34 85 ASN A C 1
ATOM 715 O O . ASN A 1 85 ? 24.392 1.471 -27.287 1.00 56.34 85 ASN A O 1
ATOM 719 N N . LYS A 1 86 ? 24.387 -0.188 -28.794 1.00 57.94 86 LYS A N 1
ATOM 720 C CA . LYS A 1 86 ? 23.103 -0.765 -28.375 1.00 57.94 86 LYS A CA 1
ATOM 721 C C . LYS A 1 86 ? 23.366 -1.712 -27.205 1.00 57.94 86 LYS A C 1
ATOM 723 O O . LYS A 1 86 ? 23.376 -2.929 -27.370 1.00 57.94 86 LYS A O 1
ATOM 728 N N . GLY A 1 87 ? 23.624 -1.133 -26.033 1.00 59.59 87 GLY A N 1
ATOM 729 C CA . GLY A 1 87 ? 23.698 -1.880 -24.781 1.00 59.59 87 GLY A CA 1
ATOM 730 C C . GLY A 1 87 ? 22.463 -2.767 -24.600 1.00 59.59 87 GLY A C 1
ATOM 731 O O . GLY A 1 87 ? 21.397 -2.492 -25.153 1.00 59.59 87 GLY A O 1
ATOM 732 N N . PHE A 1 88 ? 22.615 -3.860 -23.855 1.00 77.56 88 PHE A N 1
ATOM 733 C CA . PH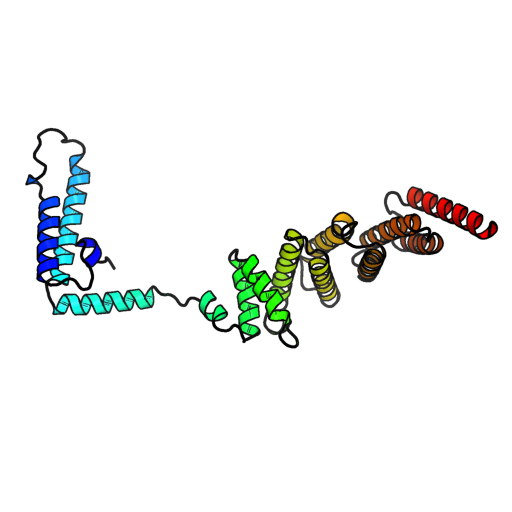E A 1 88 ? 21.496 -4.731 -23.511 1.00 77.56 88 PHE A CA 1
ATOM 734 C C . PHE A 1 88 ? 20.420 -3.921 -22.777 1.00 77.56 88 PHE A C 1
ATOM 736 O O . PHE A 1 88 ? 20.626 -3.492 -21.642 1.00 77.56 88 PHE A O 1
ATOM 743 N N . ASP A 1 89 ? 19.287 -3.697 -23.443 1.00 85.25 89 ASP A N 1
ATOM 744 C CA . ASP A 1 89 ? 18.143 -3.017 -22.850 1.00 85.25 89 ASP A CA 1
ATOM 745 C C . ASP A 1 89 ? 17.435 -3.982 -21.895 1.00 85.25 89 ASP A C 1
ATOM 747 O O . ASP A 1 89 ? 16.602 -4.803 -22.289 1.00 85.25 89 ASP A O 1
ATOM 751 N N . TYR A 1 90 ? 17.834 -3.914 -20.625 1.00 84.25 90 TYR A N 1
ATOM 752 C CA . TYR A 1 90 ? 17.305 -4.776 -19.576 1.00 84.25 90 TYR A CA 1
ATOM 753 C C . TYR A 1 90 ? 15.794 -4.595 -19.388 1.00 84.25 90 TYR A C 1
ATOM 755 O O . TYR A 1 90 ? 15.088 -5.575 -19.151 1.00 84.25 90 TYR A O 1
ATOM 763 N N . ARG A 1 91 ? 15.279 -3.370 -19.549 1.00 90.81 91 ARG A N 1
ATOM 764 C CA . ARG A 1 91 ? 13.851 -3.082 -19.393 1.00 90.81 91 ARG A CA 1
ATOM 765 C C . ARG A 1 91 ? 13.044 -3.735 -20.509 1.00 90.81 91 ARG A C 1
ATOM 767 O O . ARG A 1 91 ? 12.081 -4.449 -20.233 1.00 90.81 91 ARG A O 1
ATOM 774 N N . GLU A 1 92 ? 13.453 -3.544 -21.763 1.00 90.56 92 GLU A N 1
ATOM 775 C CA . GLU A 1 92 ? 12.781 -4.171 -22.908 1.00 90.56 92 GLU A CA 1
ATOM 776 C C . GLU A 1 92 ? 12.889 -5.700 -22.861 1.00 90.56 92 GLU A C 1
ATOM 778 O O . GLU A 1 92 ? 11.910 -6.400 -23.123 1.00 90.56 92 GLU A O 1
ATOM 783 N N . PHE A 1 93 ? 14.033 -6.234 -22.426 1.00 90.00 93 PHE A N 1
ATOM 784 C CA . PHE A 1 93 ? 14.205 -7.669 -22.204 1.00 90.00 93 PHE A CA 1
ATOM 785 C C . PHE A 1 93 ? 13.177 -8.254 -21.222 1.00 90.00 93 PHE A C 1
ATOM 787 O O . PHE A 1 93 ? 12.617 -9.321 -21.486 1.00 90.00 93 PHE A O 1
ATOM 794 N N . LEU A 1 94 ? 12.901 -7.565 -20.110 1.00 92.00 94 LEU A N 1
ATOM 795 C CA . LEU A 1 94 ? 11.884 -7.992 -19.146 1.00 92.00 94 LEU A CA 1
ATOM 796 C C . LEU A 1 94 ? 10.459 -7.828 -19.703 1.00 92.00 94 LEU A C 1
ATOM 798 O O . LEU A 1 94 ? 9.619 -8.708 -19.511 1.00 92.00 94 LEU A O 1
ATOM 802 N N . LYS A 1 95 ? 10.186 -6.743 -20.443 1.00 92.44 95 LYS A N 1
ATOM 803 C CA . LYS A 1 95 ? 8.873 -6.489 -21.070 1.00 92.44 95 LYS A CA 1
ATOM 804 C C . LYS A 1 95 ? 8.491 -7.553 -22.094 1.00 92.44 95 LYS A C 1
ATOM 806 O O . LYS A 1 95 ? 7.324 -7.935 -22.160 1.00 92.44 95 LYS A O 1
ATOM 811 N N . MET A 1 96 ? 9.462 -8.073 -22.847 1.00 92.00 96 MET A N 1
ATOM 812 C CA . MET A 1 96 ? 9.242 -9.170 -23.799 1.00 92.00 96 MET A CA 1
ATOM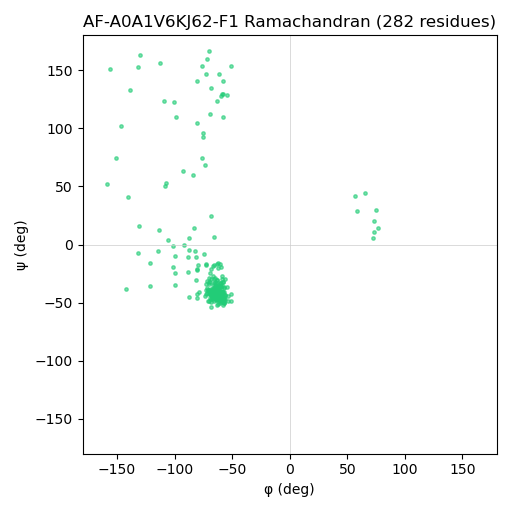 813 C C . MET A 1 96 ? 8.786 -10.475 -23.128 1.00 92.00 96 MET A C 1
ATOM 815 O O . MET A 1 96 ? 8.253 -11.352 -23.802 1.00 92.00 96 MET A O 1
ATOM 819 N N . ARG A 1 97 ? 8.964 -10.617 -21.810 1.00 92.19 97 ARG A N 1
ATOM 820 C CA . ARG A 1 97 ? 8.611 -11.813 -21.031 1.00 92.19 97 ARG A CA 1
ATOM 821 C C . ARG A 1 97 ? 7.380 -11.569 -20.165 1.00 92.19 97 ARG A C 1
ATOM 823 O O . ARG A 1 97 ? 7.402 -11.783 -18.954 1.00 92.19 97 ARG A O 1
ATOM 830 N N . ALA A 1 98 ? 6.308 -11.101 -20.804 1.00 91.06 98 ALA A N 1
ATOM 831 C CA . ALA A 1 98 ? 5.044 -10.775 -20.145 1.00 91.06 98 ALA A CA 1
ATOM 832 C C . ALA A 1 98 ? 4.424 -11.964 -19.392 1.00 91.06 98 ALA A C 1
ATOM 834 O O . ALA A 1 98 ? 3.813 -11.745 -18.352 1.00 91.06 98 ALA A O 1
ATOM 835 N N . ASP A 1 99 ? 4.626 -13.188 -19.886 1.00 91.62 99 ASP A N 1
ATOM 836 C CA . ASP A 1 99 ? 4.047 -14.418 -19.328 1.00 91.62 99 ASP A CA 1
ATOM 837 C C . ASP A 1 99 ? 4.894 -15.056 -18.212 1.00 91.62 99 ASP A C 1
ATOM 839 O O . ASP A 1 99 ? 4.476 -16.049 -17.622 1.00 91.62 99 ASP A O 1
ATOM 843 N N . ASP A 1 100 ? 6.083 -14.515 -17.923 1.00 92.12 100 ASP A N 1
ATOM 844 C CA . ASP A 1 100 ? 6.977 -15.023 -16.879 1.00 92.12 100 ASP A CA 1
ATOM 845 C C . ASP A 1 100 ? 6.837 -14.201 -15.582 1.00 92.12 100 ASP A C 1
ATOM 847 O O . ASP A 1 100 ? 7.308 -13.057 -15.532 1.00 92.12 100 ASP A O 1
ATOM 851 N N . PRO A 1 101 ? 6.257 -14.762 -14.502 1.00 93.56 101 PRO A N 1
ATOM 852 C CA . PRO A 1 101 ? 6.038 -14.038 -13.251 1.00 93.56 101 PRO A CA 1
ATOM 853 C C . PRO A 1 101 ? 7.316 -13.476 -12.620 1.00 93.56 101 PRO A C 1
ATOM 855 O O . PRO A 1 101 ? 7.272 -12.418 -11.994 1.00 93.56 101 PRO A O 1
ATOM 858 N N . GLN A 1 102 ? 8.459 -14.153 -12.782 1.00 93.38 102 GLN A N 1
ATOM 859 C CA . GLN A 1 102 ? 9.731 -13.666 -12.249 1.00 93.38 102 GLN A CA 1
ATOM 860 C C . GLN A 1 102 ? 10.201 -12.413 -12.995 1.00 93.38 102 GLN A C 1
ATOM 862 O O . GLN A 1 102 ? 10.588 -11.428 -12.362 1.00 93.38 102 GLN A O 1
ATOM 867 N N . SER A 1 103 ? 10.150 -12.425 -14.330 1.00 93.25 103 SER A N 1
ATOM 868 C CA . SER A 1 103 ? 10.469 -11.250 -15.146 1.00 93.25 103 SER A CA 1
ATOM 869 C C . SER A 1 103 ? 9.522 -10.088 -14.843 1.00 93.25 103 SER A C 1
ATOM 871 O O . SER A 1 103 ? 9.982 -8.953 -14.748 1.00 93.25 103 SER A O 1
ATOM 873 N N . GLN A 1 104 ? 8.232 -10.360 -14.609 1.00 95.44 104 GLN A N 1
ATOM 874 C CA . GLN A 1 104 ? 7.274 -9.326 -14.203 1.00 95.44 104 GLN A CA 1
ATOM 875 C C . GLN A 1 104 ? 7.608 -8.725 -12.834 1.00 95.44 104 GLN A C 1
ATOM 877 O O . GLN A 1 104 ? 7.631 -7.505 -12.706 1.00 95.44 104 GLN A O 1
ATOM 882 N N . ALA A 1 105 ? 7.944 -9.548 -11.834 1.00 94.50 105 ALA A N 1
ATOM 883 C CA . ALA A 1 105 ? 8.364 -9.063 -10.517 1.00 94.50 105 ALA A CA 1
ATOM 884 C C . ALA A 1 105 ? 9.591 -8.140 -10.609 1.00 94.50 105 ALA A C 1
ATOM 886 O O . ALA A 1 105 ? 9.587 -7.042 -10.057 1.00 94.50 105 ALA A O 1
ATOM 887 N N . ARG A 1 106 ? 10.613 -8.543 -11.376 1.00 93.31 106 ARG A N 1
ATOM 888 C CA . ARG A 1 106 ? 11.816 -7.723 -11.603 1.00 93.31 106 ARG A CA 1
ATOM 889 C C . ARG A 1 106 ? 11.517 -6.435 -12.364 1.00 93.31 106 ARG A C 1
ATOM 891 O O . ARG A 1 106 ? 12.146 -5.418 -12.092 1.00 93.31 106 ARG A O 1
ATOM 898 N N . LEU A 1 107 ? 10.580 -6.475 -13.310 1.00 94.38 107 LEU A N 1
ATOM 899 C CA . LEU A 1 107 ? 10.198 -5.300 -14.085 1.00 94.38 107 LEU A CA 1
ATOM 900 C C . LEU A 1 107 ? 9.472 -4.268 -13.226 1.00 94.38 107 LEU A C 1
ATOM 902 O O . LEU A 1 107 ? 9.737 -3.086 -13.382 1.00 94.38 107 LEU A O 1
ATOM 906 N N . ILE A 1 108 ? 8.616 -4.702 -12.296 1.00 95.12 108 ILE A N 1
ATOM 907 C CA . ILE A 1 108 ? 7.933 -3.798 -11.359 1.00 95.12 108 ILE A CA 1
ATOM 908 C C . ILE A 1 108 ? 8.964 -3.039 -10.520 1.00 95.12 108 ILE A C 1
ATOM 910 O O . ILE A 1 108 ? 8.912 -1.814 -10.461 1.00 95.12 108 ILE A O 1
ATOM 914 N N . VAL A 1 109 ? 9.934 -3.746 -9.927 1.00 92.19 109 VAL A N 1
ATOM 915 C CA . VAL A 1 109 ? 11.015 -3.110 -9.152 1.00 92.19 109 VAL A CA 1
ATOM 916 C C . VAL A 1 109 ? 11.820 -2.158 -10.028 1.00 92.19 109 VAL A C 1
ATOM 918 O O . VAL A 1 109 ? 12.078 -1.022 -9.636 1.00 92.19 109 VAL A O 1
ATOM 921 N N . PHE A 1 110 ? 12.201 -2.604 -11.227 1.00 90.38 110 PHE A N 1
ATOM 922 C CA . PHE A 1 110 ? 12.947 -1.772 -12.162 1.00 90.38 110 PHE A CA 1
ATOM 923 C C . PHE A 1 110 ? 12.188 -0.479 -12.479 1.00 90.38 110 PHE A C 1
ATOM 925 O O . PHE A 1 110 ? 12.762 0.600 -12.363 1.00 90.38 110 PHE A O 1
ATOM 932 N N . ASP A 1 111 ? 10.911 -0.573 -12.840 1.00 93.50 111 ASP A N 1
ATOM 933 C CA . ASP A 1 111 ? 10.104 0.575 -13.237 1.00 93.50 111 ASP A CA 1
ATOM 934 C C . ASP A 1 111 ? 9.895 1.553 -12.063 1.00 93.50 111 ASP A C 1
ATOM 936 O O . ASP A 1 111 ? 10.060 2.760 -12.250 1.00 93.50 111 ASP A O 1
ATOM 940 N N . LEU A 1 112 ? 9.682 1.059 -10.835 1.00 89.69 112 LEU A N 1
ATOM 941 C CA . LEU A 1 112 ? 9.618 1.903 -9.630 1.00 89.69 112 LEU A CA 1
ATOM 942 C C . LEU A 1 112 ? 10.926 2.663 -9.363 1.00 89.69 112 LEU A C 1
ATOM 944 O O . LEU A 1 112 ? 10.893 3.832 -8.989 1.00 89.69 112 LEU A O 1
ATOM 948 N N . LEU A 1 113 ? 12.085 2.035 -9.586 1.00 82.56 113 LEU A N 1
ATOM 949 C CA . LEU A 1 113 ? 13.391 2.674 -9.376 1.00 82.56 113 LEU A CA 1
ATOM 950 C C . LEU A 1 113 ? 13.742 3.729 -10.438 1.00 82.56 113 LEU A C 1
ATOM 952 O O . LEU A 1 113 ? 14.642 4.538 -10.214 1.00 82.56 113 LEU A O 1
ATOM 956 N N . HIS A 1 114 ? 13.062 3.720 -11.587 1.00 86.12 114 HIS A N 1
ATOM 957 C CA . HIS A 1 114 ? 13.378 4.583 -12.731 1.00 86.12 114 HIS A CA 1
ATOM 958 C C . HIS A 1 114 ? 12.285 5.617 -13.044 1.00 86.12 114 HIS A C 1
ATOM 960 O O . HIS A 1 114 ? 12.350 6.260 -14.092 1.00 86.12 114 HIS A O 1
ATOM 966 N N . GLY A 1 115 ? 11.316 5.816 -12.144 1.00 87.50 115 GLY A N 1
ATOM 967 C CA . GLY A 1 115 ? 10.256 6.819 -12.314 1.00 87.50 115 GLY A CA 1
ATOM 968 C C . GLY A 1 115 ? 9.180 6.420 -13.328 1.00 87.50 115 GLY A C 1
ATOM 969 O O . GLY A 1 115 ? 8.628 7.276 -14.017 1.00 87.50 115 GLY A O 1
ATOM 970 N N . PHE A 1 116 ? 8.939 5.115 -13.475 1.00 91.81 116 PHE A N 1
ATOM 971 C CA . PHE A 1 116 ? 7.868 4.538 -14.291 1.00 91.81 116 PHE A CA 1
ATOM 972 C C . PHE A 1 116 ? 6.783 3.941 -13.381 1.00 91.81 116 PHE A C 1
ATOM 974 O O . PHE A 1 116 ? 6.409 2.773 -13.495 1.00 91.81 116 PHE A O 1
ATOM 981 N N . GLU A 1 117 ? 6.304 4.718 -12.408 1.00 92.88 117 GLU A N 1
ATOM 982 C CA . GLU A 1 117 ? 5.396 4.230 -11.366 1.00 92.88 117 GLU A CA 1
ATOM 983 C C . GLU A 1 117 ? 4.039 3.787 -11.929 1.00 92.88 117 GLU A C 1
ATOM 985 O O . GLU A 1 117 ? 3.414 2.852 -11.422 1.00 92.88 117 GLU A O 1
ATOM 990 N N . GLU A 1 118 ? 3.577 4.434 -13.001 1.00 93.81 118 GLU A N 1
ATOM 991 C CA . GLU A 1 118 ? 2.344 4.056 -13.687 1.00 93.81 118 GLU A CA 1
ATOM 992 C C . GLU A 1 118 ? 2.450 2.682 -14.347 1.00 93.81 118 GLU A C 1
ATOM 994 O O . GLU A 1 118 ? 1.577 1.829 -14.152 1.00 93.81 118 GLU A O 1
ATOM 999 N N . GLU A 1 119 ? 3.526 2.451 -15.092 1.00 94.44 119 GLU A N 1
ATOM 1000 C CA . GLU A 1 119 ? 3.804 1.173 -15.727 1.00 94.44 119 GLU A CA 1
ATOM 1001 C C . GLU A 1 119 ? 4.019 0.082 -14.682 1.00 94.44 119 GLU A C 1
ATOM 1003 O O . GLU A 1 119 ? 3.410 -0.985 -14.792 1.00 94.44 119 GLU A O 1
ATOM 1008 N N . ALA A 1 120 ? 4.787 0.361 -13.625 1.00 95.44 120 ALA A N 1
ATOM 1009 C CA . ALA A 1 120 ? 4.986 -0.568 -12.520 1.00 95.44 120 ALA A CA 1
ATOM 1010 C C . ALA A 1 120 ? 3.655 -0.995 -11.888 1.00 95.44 120 ALA A C 1
ATOM 1012 O O . ALA A 1 120 ? 3.408 -2.189 -11.701 1.00 95.44 120 ALA A O 1
ATOM 1013 N N . LEU A 1 121 ? 2.765 -0.038 -11.606 1.00 95.69 121 LEU A N 1
ATOM 1014 C CA . LEU A 1 121 ? 1.457 -0.322 -11.022 1.00 95.69 121 LEU A CA 1
ATOM 1015 C C . LEU A 1 121 ? 0.571 -1.137 -11.971 1.00 95.69 121 LEU A C 1
ATOM 1017 O O . LEU A 1 121 ? -0.117 -2.063 -11.533 1.00 95.69 121 LEU A O 1
ATOM 1021 N N . TRP A 1 122 ? 0.591 -0.819 -13.268 1.00 94.81 122 TRP A N 1
ATOM 1022 C CA . TRP A 1 122 ? -0.140 -1.578 -14.281 1.00 94.81 122 TRP A CA 1
ATOM 1023 C C . TRP A 1 122 ? 0.356 -3.026 -14.368 1.00 94.81 122 TRP A C 1
ATOM 1025 O O . TRP A 1 122 ? -0.454 -3.959 -14.356 1.00 94.81 122 TRP A O 1
ATOM 1035 N N . ILE A 1 123 ? 1.677 -3.229 -14.385 1.00 95.25 123 ILE A N 1
ATOM 1036 C CA . ILE A 1 123 ? 2.289 -4.561 -14.404 1.00 95.25 123 ILE A CA 1
ATOM 1037 C C . ILE A 1 123 ? 1.943 -5.320 -13.124 1.00 95.25 123 ILE A C 1
ATOM 1039 O O . ILE A 1 123 ? 1.571 -6.491 -13.200 1.00 95.25 123 ILE A O 1
ATOM 1043 N N . TYR A 1 124 ? 2.017 -4.670 -11.963 1.00 95.44 124 TYR A N 1
ATOM 1044 C CA . TYR A 1 124 ? 1.682 -5.274 -10.676 1.00 95.44 124 TYR A CA 1
ATOM 1045 C C . TYR A 1 124 ? 0.225 -5.752 -10.631 1.00 95.44 124 TYR A C 1
ATOM 1047 O O . TYR A 1 124 ? -0.038 -6.902 -10.283 1.00 95.44 124 TYR A O 1
ATOM 1055 N N . GLU A 1 125 ? -0.732 -4.916 -11.043 1.00 94.44 125 GLU A N 1
ATOM 1056 C CA . GLU A 1 125 ? -2.155 -5.286 -11.074 1.00 94.44 125 GLU A CA 1
ATOM 1057 C C . GLU A 1 125 ? -2.435 -6.407 -12.078 1.00 94.44 125 GLU A C 1
ATOM 1059 O O . GLU A 1 125 ? -3.172 -7.338 -11.758 1.00 94.44 125 GLU A O 1
ATOM 1064 N N . ARG A 1 126 ? -1.810 -6.368 -13.262 1.00 94.69 126 ARG A N 1
ATOM 1065 C CA . ARG A 1 126 ? -1.900 -7.455 -14.247 1.00 94.69 126 ARG A CA 1
ATOM 1066 C C . ARG A 1 126 ? -1.344 -8.765 -13.689 1.00 94.69 126 ARG A C 1
ATOM 1068 O O . ARG A 1 126 ? -1.939 -9.821 -13.889 1.00 94.69 126 ARG A O 1
ATOM 1075 N N . SER A 1 127 ? -0.222 -8.697 -12.977 1.00 92.94 127 SER A N 1
ATOM 1076 C CA . SER A 1 127 ? 0.482 -9.876 -12.466 1.00 92.94 127 SER A CA 1
ATOM 1077 C C . SER A 1 127 ? -0.289 -10.606 -11.367 1.00 92.94 127 SER A C 1
ATOM 1079 O O . SER A 1 127 ? -0.112 -11.809 -11.202 1.00 92.94 127 SER A O 1
ATOM 1081 N N . LYS A 1 128 ? -1.231 -9.945 -10.681 1.00 89.25 128 LYS A N 1
ATOM 1082 C CA . LYS A 1 128 ? -2.169 -10.619 -9.763 1.00 89.25 128 LYS A CA 1
ATOM 1083 C C . LYS A 1 128 ? -3.054 -11.668 -10.449 1.00 89.25 128 LYS A C 1
ATOM 1085 O O . LYS A 1 128 ? -3.650 -12.486 -9.759 1.00 89.25 128 LYS A O 1
ATOM 1090 N N . GLY A 1 129 ? -3.152 -11.648 -11.782 1.00 88.56 129 GLY A N 1
ATOM 1091 C CA . GLY A 1 129 ? -3.821 -12.691 -12.559 1.00 88.56 129 GLY A CA 1
ATOM 1092 C C . GLY A 1 129 ? -3.049 -14.014 -12.630 1.00 88.56 129 GLY A C 1
ATOM 1093 O O . GLY A 1 129 ? -3.644 -15.036 -12.965 1.00 88.56 129 GLY A O 1
ATOM 1094 N N . PHE A 1 130 ? -1.749 -14.031 -12.309 1.00 88.81 130 PHE A N 1
ATOM 1095 C CA . PHE A 1 130 ? -1.000 -15.283 -12.201 1.00 88.81 130 PHE A CA 1
ATOM 1096 C C . PHE A 1 130 ? -1.402 -16.053 -10.941 1.00 88.81 130 PHE A C 1
ATOM 1098 O O . PHE A 1 130 ? -1.673 -15.480 -9.884 1.00 88.81 130 PHE A O 1
ATOM 1105 N N . GLN A 1 131 ? -1.384 -17.381 -11.037 1.00 84.38 131 GLN A N 1
ATOM 1106 C CA . GLN A 1 131 ? -1.624 -18.247 -9.890 1.00 84.38 131 GLN A CA 1
ATOM 1107 C C . GLN A 1 131 ? -0.524 -18.045 -8.833 1.00 84.38 131 GLN A C 1
ATOM 1109 O O . GLN A 1 131 ? 0.654 -18.233 -9.125 1.00 84.38 131 GLN A O 1
ATOM 1114 N N . ASP A 1 132 ? -0.919 -17.693 -7.605 1.00 83.69 132 ASP A N 1
ATOM 1115 C CA . ASP A 1 132 ? -0.010 -17.468 -6.466 1.00 83.69 132 ASP A CA 1
ATOM 1116 C C . ASP A 1 132 ? 1.079 -16.405 -6.728 1.00 83.69 132 ASP A C 1
ATOM 1118 O O . ASP A 1 132 ? 2.250 -16.573 -6.373 1.00 83.69 132 ASP A O 1
ATOM 1122 N N . PHE A 1 133 ? 0.711 -15.291 -7.371 1.00 88.88 133 PHE A N 1
ATOM 1123 C CA . PHE A 1 133 ? 1.638 -14.177 -7.552 1.00 88.88 133 PHE A CA 1
ATOM 1124 C C . PHE A 1 133 ? 1.938 -13.470 -6.228 1.00 88.88 133 PHE A C 1
ATOM 1126 O O . PHE A 1 133 ? 1.081 -12.793 -5.657 1.00 88.88 133 PHE A O 1
ATOM 1133 N N . ARG A 1 134 ? 3.186 -13.594 -5.772 1.00 89.44 134 ARG A N 1
ATOM 1134 C CA . ARG A 1 134 ? 3.753 -12.882 -4.621 1.00 89.44 134 ARG A CA 1
ATOM 1135 C C . ARG A 1 134 ? 5.166 -12.440 -4.963 1.00 89.44 134 ARG A C 1
ATOM 1137 O O . ARG A 1 134 ? 5.945 -13.239 -5.487 1.00 89.44 134 ARG A O 1
ATOM 1144 N N . LEU A 1 135 ? 5.498 -11.186 -4.672 1.00 91.00 135 LEU A N 1
ATOM 1145 C CA . LEU A 1 135 ? 6.817 -10.631 -4.982 1.00 91.00 135 LEU A CA 1
ATOM 1146 C C . LEU A 1 135 ? 7.925 -11.371 -4.220 1.00 91.00 135 LEU A C 1
ATOM 1148 O O . LEU A 1 135 ? 8.961 -11.689 -4.798 1.00 91.00 135 LEU A O 1
ATOM 1152 N N . GLU A 1 136 ? 7.656 -11.778 -2.979 1.00 89.81 136 GLU A N 1
ATOM 1153 C CA . GLU A 1 136 ? 8.562 -12.540 -2.108 1.00 89.81 136 GLU A CA 1
ATOM 1154 C C . GLU A 1 136 ? 8.936 -13.917 -2.664 1.00 89.81 136 GLU A C 1
ATOM 1156 O O . GLU A 1 136 ? 9.873 -14.552 -2.183 1.00 89.81 136 GLU A O 1
ATOM 1161 N N . ARG A 1 137 ? 8.193 -14.415 -3.658 1.00 90.31 137 ARG A N 1
ATOM 1162 C CA . ARG A 1 137 ? 8.514 -15.680 -4.313 1.00 90.31 137 ARG A CA 1
ATOM 1163 C C . ARG A 1 137 ? 9.775 -15.550 -5.168 1.00 90.31 137 ARG A C 1
ATOM 1165 O O . ARG A 1 137 ? 10.533 -16.510 -5.272 1.00 90.31 137 ARG A O 1
ATOM 1172 N N . TRP A 1 138 ? 9.985 -14.377 -5.770 1.00 89.44 138 TRP A N 1
ATOM 1173 C CA . TRP A 1 138 ? 10.995 -14.140 -6.808 1.00 89.44 138 TRP A CA 1
ATOM 1174 C C . TRP A 1 138 ? 12.018 -13.059 -6.473 1.00 89.44 138 TRP A C 1
ATOM 1176 O O . TRP A 1 138 ? 13.052 -12.992 -7.143 1.00 89.44 138 TRP A O 1
ATOM 1186 N N . LEU A 1 139 ? 11.727 -12.236 -5.470 1.00 87.44 139 LEU A N 1
ATOM 1187 C CA . LEU A 1 139 ? 12.588 -11.179 -4.960 1.00 87.44 139 LEU A CA 1
ATOM 1188 C C . LEU A 1 139 ? 13.047 -11.522 -3.546 1.00 87.44 139 LEU A C 1
ATOM 1190 O O . LEU A 1 139 ? 12.388 -12.275 -2.824 1.00 87.44 139 LEU A O 1
ATOM 1194 N N . GLU A 1 140 ? 14.176 -10.949 -3.136 1.00 87.00 140 GLU A N 1
ATOM 1195 C CA . GLU A 1 140 ? 14.573 -11.027 -1.735 1.00 87.00 140 GLU A CA 1
ATOM 1196 C C . GLU A 1 140 ? 13.513 -10.353 -0.858 1.00 87.00 140 GLU A C 1
ATOM 1198 O O . GLU A 1 140 ? 12.883 -9.378 -1.264 1.00 87.00 140 GLU A O 1
ATOM 1203 N N . ARG A 1 141 ? 13.312 -10.861 0.366 1.00 84.06 141 ARG A N 1
ATOM 1204 C CA . ARG A 1 141 ? 12.238 -10.390 1.257 1.00 84.06 141 ARG A CA 1
ATOM 1205 C C . ARG A 1 141 ? 12.230 -8.866 1.417 1.00 84.06 141 ARG A C 1
ATOM 1207 O O . ARG A 1 141 ? 11.163 -8.273 1.372 1.00 84.06 141 ARG A O 1
ATOM 1214 N N . GLY A 1 142 ? 13.404 -8.256 1.576 1.00 82.12 142 GLY A N 1
ATOM 1215 C CA . GLY A 1 142 ? 13.541 -6.804 1.695 1.00 82.12 142 GLY A CA 1
ATOM 1216 C C . GLY A 1 142 ? 13.092 -6.051 0.448 1.00 82.12 142 GLY A C 1
ATOM 1217 O O . GLY A 1 142 ? 12.217 -5.200 0.526 1.00 82.12 142 GLY A O 1
ATOM 1218 N N . GLU A 1 143 ? 13.627 -6.443 -0.708 1.00 84.31 143 GLU A N 1
ATOM 1219 C CA . GLU A 1 143 ? 13.283 -5.862 -2.011 1.00 84.31 143 GLU A CA 1
ATOM 1220 C C . GLU A 1 143 ? 11.782 -5.990 -2.310 1.00 84.31 143 GLU A C 1
ATOM 1222 O O . GLU A 1 143 ? 11.157 -5.043 -2.784 1.00 84.31 143 GLU A O 1
ATOM 1227 N N . ALA A 1 144 ? 11.181 -7.139 -1.985 1.00 89.31 144 ALA A N 1
ATOM 1228 C CA . ALA A 1 144 ? 9.746 -7.347 -2.131 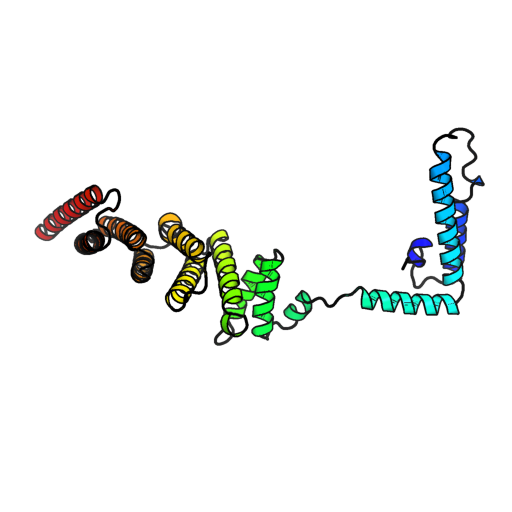1.00 89.31 144 ALA A CA 1
ATOM 1229 C C . ALA A 1 144 ? 8.933 -6.387 -1.250 1.00 89.31 144 ALA A C 1
ATOM 1231 O O . ALA A 1 144 ? 7.971 -5.795 -1.730 1.00 89.31 144 ALA A O 1
ATOM 1232 N N . MET A 1 145 ? 9.317 -6.217 0.017 1.00 87.25 145 MET A N 1
ATOM 1233 C CA . MET A 1 145 ? 8.601 -5.342 0.947 1.00 87.25 145 MET A CA 1
ATOM 1234 C C . MET A 1 145 ? 8.760 -3.859 0.581 1.00 87.25 145 MET A C 1
ATOM 1236 O O . MET A 1 145 ? 7.769 -3.130 0.610 1.00 87.25 145 MET A O 1
ATOM 1240 N N . ASP A 1 146 ? 9.958 -3.423 0.179 1.00 86.56 146 ASP A N 1
ATOM 1241 C CA . ASP A 1 146 ? 10.207 -2.060 -0.316 1.00 86.56 146 ASP A CA 1
ATOM 1242 C C . ASP A 1 146 ? 9.367 -1.780 -1.571 1.00 86.56 146 ASP A C 1
ATOM 1244 O O . ASP A 1 146 ? 8.684 -0.759 -1.671 1.00 86.56 146 ASP A O 1
ATOM 1248 N N . CYS A 1 147 ? 9.347 -2.736 -2.504 1.00 90.94 147 CYS A N 1
ATOM 1249 C CA . CYS A 1 147 ? 8.526 -2.661 -3.704 1.00 90.94 147 CYS A CA 1
ATOM 1250 C C . CYS A 1 147 ? 7.031 -2.565 -3.366 1.00 90.94 147 CYS A C 1
ATOM 1252 O O . CYS A 1 147 ? 6.326 -1.731 -3.933 1.00 90.94 147 CYS A O 1
ATOM 1254 N N . GLU A 1 148 ? 6.525 -3.403 -2.457 1.00 93.31 148 GLU A N 1
ATOM 1255 C CA . GLU A 1 148 ? 5.119 -3.362 -2.045 1.00 93.31 148 GLU A CA 1
ATOM 1256 C C . GLU A 1 148 ? 4.767 -2.049 -1.347 1.00 93.31 148 GLU A C 1
ATOM 1258 O O . GLU A 1 148 ? 3.699 -1.496 -1.610 1.00 93.31 148 GLU A O 1
ATOM 1263 N N . TYR A 1 149 ? 5.663 -1.503 -0.527 1.00 91.94 149 TYR A N 1
ATOM 1264 C CA . TYR A 1 149 ? 5.450 -0.193 0.075 1.00 91.94 149 TYR A CA 1
ATOM 1265 C C . TYR A 1 149 ? 5.324 0.906 -0.989 1.00 91.94 149 TYR A C 1
ATOM 1267 O O . TYR A 1 149 ? 4.357 1.666 -0.957 1.00 91.94 149 TYR A O 1
ATOM 1275 N N . CYS A 1 150 ? 6.230 0.958 -1.972 1.00 92.12 150 CYS A N 1
ATOM 1276 C CA . CYS A 1 150 ? 6.130 1.929 -3.066 1.00 92.12 150 CYS A CA 1
ATOM 1277 C C . CYS A 1 150 ? 4.806 1.778 -3.832 1.00 92.12 150 CYS A C 1
ATOM 1279 O O . CYS A 1 150 ? 4.145 2.765 -4.152 1.00 92.12 150 CYS A O 1
ATOM 1281 N N . ILE A 1 151 ? 4.358 0.542 -4.067 1.00 95.62 151 ILE A N 1
ATOM 1282 C CA . ILE A 1 151 ? 3.052 0.276 -4.681 1.00 95.62 151 ILE A CA 1
ATOM 1283 C C . ILE A 1 151 ? 1.895 0.789 -3.803 1.00 95.62 151 ILE A C 1
ATOM 1285 O O . ILE A 1 151 ? 0.913 1.318 -4.332 1.00 95.62 151 ILE A O 1
ATOM 1289 N N . ALA A 1 152 ? 1.982 0.657 -2.477 1.00 95.69 152 ALA A N 1
ATOM 1290 C CA . ALA A 1 152 ? 0.982 1.192 -1.553 1.00 95.69 152 ALA A CA 1
ATOM 1291 C C . ALA A 1 152 ? 0.912 2.726 -1.606 1.00 95.69 152 ALA A C 1
ATOM 1293 O O . ALA A 1 152 ? -0.190 3.274 -1.707 1.00 95.69 152 ALA A O 1
ATOM 1294 N N . GLU A 1 153 ? 2.060 3.409 -1.634 1.00 93.75 153 GLU A N 1
ATOM 1295 C CA . GLU A 1 153 ? 2.120 4.865 -1.810 1.00 93.75 153 GLU A CA 1
ATOM 1296 C C . GLU A 1 153 ? 1.493 5.300 -3.140 1.00 93.75 153 GLU A C 1
ATOM 1298 O O . GLU A 1 153 ? 0.730 6.268 -3.186 1.00 93.75 153 GLU A O 1
ATOM 1303 N N . GLU A 1 154 ? 1.742 4.563 -4.224 1.00 94.81 154 GLU A N 1
ATOM 1304 C CA . GLU A 1 154 ? 1.138 4.844 -5.529 1.00 94.81 154 GLU A CA 1
ATOM 1305 C C . GLU A 1 154 ? -0.380 4.634 -5.541 1.00 94.81 154 GLU A C 1
ATOM 1307 O O . GLU A 1 154 ? -1.124 5.443 -6.111 1.00 94.81 154 GLU A O 1
ATOM 1312 N N . TYR A 1 155 ? -0.889 3.596 -4.868 1.00 96.44 155 TYR A N 1
ATOM 1313 C CA . TYR A 1 155 ? -2.334 3.448 -4.677 1.00 96.44 155 TYR A CA 1
ATOM 1314 C C . TYR A 1 155 ? -2.927 4.622 -3.907 1.00 96.44 155 TYR A C 1
ATOM 1316 O O . TYR A 1 155 ? -3.993 5.124 -4.271 1.00 96.44 155 TYR A O 1
ATOM 1324 N N . GLU A 1 156 ? -2.244 5.068 -2.860 1.00 94.94 156 GLU A N 1
ATOM 1325 C CA . GLU A 1 156 ? -2.685 6.162 -2.011 1.00 94.94 156 GLU A CA 1
ATOM 1326 C C . GLU A 1 156 ? -2.722 7.500 -2.761 1.00 94.94 156 GLU A C 1
ATOM 1328 O O . GLU A 1 156 ? -3.733 8.207 -2.689 1.00 94.94 156 GLU A O 1
ATOM 1333 N N . LYS A 1 157 ? -1.686 7.811 -3.556 1.00 94.25 157 LYS A N 1
ATOM 1334 C CA . LYS A 1 157 ? -1.646 8.984 -4.453 1.00 94.25 157 LYS A CA 1
ATOM 1335 C C . LYS A 1 157 ? -2.815 8.993 -5.438 1.00 94.25 157 LYS A C 1
ATOM 1337 O O . LYS A 1 157 ? -3.372 10.047 -5.732 1.00 94.25 157 LYS A O 1
ATOM 1342 N N . ARG A 1 158 ? -3.223 7.813 -5.912 1.00 94.81 158 ARG A N 1
ATOM 1343 C CA . ARG A 1 158 ? -4.343 7.628 -6.851 1.00 94.81 158 ARG A CA 1
ATOM 1344 C C . ARG A 1 158 ? -5.709 7.482 -6.164 1.00 94.81 158 ARG A C 1
ATOM 1346 O O . ARG A 1 158 ? -6.694 7.192 -6.838 1.00 94.81 158 ARG A O 1
ATOM 1353 N N . GLY A 1 159 ? -5.791 7.646 -4.840 1.00 95.12 159 GLY A N 1
ATOM 1354 C CA . GLY A 1 159 ? -7.041 7.556 -4.076 1.00 95.12 159 GLY A CA 1
ATOM 1355 C C . GLY A 1 159 ? -7.594 6.135 -3.899 1.00 95.12 159 GLY A C 1
ATOM 1356 O O . GLY A 1 159 ? -8.721 5.962 -3.440 1.00 95.12 159 GLY A O 1
ATOM 1357 N N . LYS A 1 160 ? -6.819 5.098 -4.234 1.00 96.19 160 LYS A N 1
ATOM 1358 C CA . LYS A 1 160 ? -7.186 3.681 -4.073 1.00 96.19 160 LYS A CA 1
ATOM 1359 C C . LYS A 1 160 ? -6.881 3.199 -2.647 1.00 96.19 160 LYS A C 1
ATOM 1361 O O . LYS A 1 160 ? -6.108 2.264 -2.442 1.00 96.19 160 LYS A O 1
ATOM 1366 N N . TYR A 1 161 ? -7.500 3.836 -1.653 1.00 96.44 161 TYR A N 1
ATOM 1367 C CA . TYR A 1 161 ? -7.148 3.675 -0.235 1.00 96.44 161 TYR A CA 1
ATOM 1368 C C . TYR A 1 161 ? -7.286 2.248 0.303 1.00 96.44 161 TYR A C 1
ATOM 1370 O O . TYR A 1 161 ? -6.451 1.825 1.091 1.00 96.44 161 TYR A O 1
ATOM 1378 N N . ILE A 1 162 ? -8.278 1.476 -0.150 1.00 96.62 162 ILE A N 1
ATOM 1379 C CA . ILE A 1 162 ? -8.457 0.085 0.303 1.00 96.62 162 ILE A CA 1
ATOM 1380 C C . ILE A 1 162 ? -7.320 -0.819 -0.171 1.00 96.62 162 ILE A C 1
ATOM 1382 O O . ILE A 1 162 ? -6.834 -1.651 0.590 1.00 96.62 162 ILE A O 1
ATOM 1386 N N . LYS A 1 163 ? -6.834 -0.618 -1.400 1.00 96.19 163 LYS A N 1
ATOM 1387 C CA . LYS A 1 163 ? -5.683 -1.374 -1.907 1.00 96.19 163 LYS A CA 1
ATOM 1388 C C . LYS A 1 163 ? -4.407 -1.008 -1.149 1.00 96.19 163 LYS A C 1
ATOM 1390 O O . LYS A 1 163 ? -3.654 -1.901 -0.779 1.00 96.19 163 LYS A O 1
ATOM 1395 N N . ALA A 1 164 ? -4.203 0.283 -0.871 1.00 97.56 164 ALA A N 1
ATOM 1396 C CA . ALA A 1 164 ? -3.092 0.740 -0.036 1.00 97.56 164 ALA A CA 1
ATOM 1397 C C . ALA A 1 164 ? -3.167 0.138 1.381 1.00 97.56 164 ALA A C 1
ATOM 1399 O O . ALA A 1 164 ? -2.179 -0.395 1.877 1.00 97.56 164 ALA A O 1
ATOM 1400 N N . TYR A 1 165 ? -4.358 0.135 1.993 1.00 97.56 165 TYR A N 1
ATOM 1401 C CA . TYR A 1 165 ? -4.601 -0.434 3.322 1.00 97.56 165 TYR A CA 1
ATOM 1402 C C . TYR A 1 165 ? -4.199 -1.908 3.394 1.00 97.56 165 TYR A C 1
ATOM 1404 O O . TYR A 1 165 ? -3.481 -2.301 4.310 1.00 97.56 165 TYR A O 1
ATOM 1412 N N . GLN A 1 166 ? -4.627 -2.713 2.418 1.00 96.62 166 GLN A N 1
ATOM 1413 C CA . GLN A 1 166 ? -4.320 -4.145 2.375 1.00 96.62 166 GLN A CA 1
ATOM 1414 C C . GLN A 1 166 ? -2.813 -4.403 2.345 1.00 96.62 166 GLN A C 1
ATOM 1416 O O . GLN A 1 166 ? -2.328 -5.293 3.043 1.00 96.62 166 GLN A O 1
ATOM 1421 N N . ILE A 1 167 ? -2.070 -3.606 1.574 1.00 95.44 167 ILE A N 1
ATOM 1422 C CA . ILE A 1 167 ? -0.618 -3.750 1.481 1.00 95.44 167 ILE A CA 1
ATOM 1423 C C . ILE A 1 167 ? 0.058 -3.302 2.776 1.00 95.44 167 ILE A C 1
ATOM 1425 O O . ILE A 1 167 ? 0.845 -4.063 3.329 1.00 95.44 167 ILE A O 1
ATOM 1429 N N . TYR A 1 168 ? -0.274 -2.127 3.315 1.00 96.44 168 TYR A N 1
ATOM 1430 C CA . TYR A 1 168 ? 0.310 -1.679 4.582 1.00 96.44 168 TYR A CA 1
ATOM 1431 C C . TYR A 1 168 ? 0.023 -2.657 5.731 1.00 96.44 168 TYR A C 1
ATOM 1433 O O . TYR A 1 168 ? 0.934 -2.979 6.491 1.00 96.44 168 TYR A O 1
ATOM 1441 N N . LYS A 1 169 ? -1.204 -3.192 5.823 1.00 96.31 169 LYS A N 1
ATOM 1442 C CA . LYS A 1 169 ? -1.562 -4.239 6.792 1.00 96.31 169 LY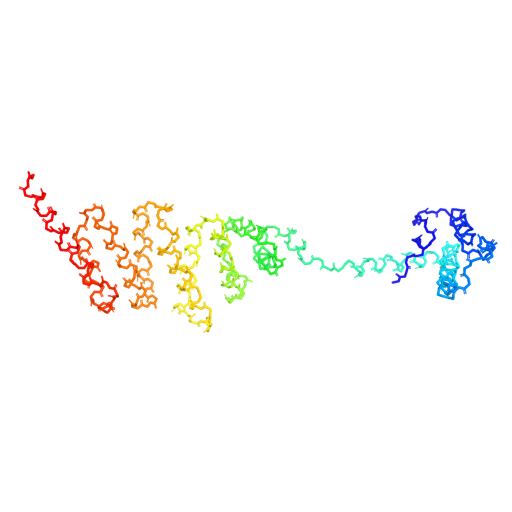S A CA 1
ATOM 1443 C C . LYS A 1 169 ? -0.659 -5.464 6.638 1.00 96.31 169 LYS A C 1
ATOM 1445 O O . LYS A 1 169 ? -0.084 -5.916 7.625 1.00 96.31 169 LYS A O 1
ATOM 1450 N N . LYS A 1 170 ? -0.506 -5.972 5.409 1.00 93.88 170 LYS A N 1
ATOM 1451 C CA . LYS A 1 170 ? 0.366 -7.114 5.100 1.00 93.88 170 LYS A CA 1
ATOM 1452 C C . LYS A 1 170 ? 1.814 -6.840 5.523 1.00 93.88 170 LYS A C 1
ATOM 1454 O O . LYS A 1 170 ? 2.413 -7.668 6.203 1.00 93.88 170 LYS A O 1
ATOM 1459 N N . LEU A 1 171 ? 2.361 -5.674 5.176 1.00 92.50 171 LEU A N 1
ATOM 1460 C CA . LEU A 1 171 ? 3.732 -5.286 5.526 1.00 92.50 171 LEU A CA 1
ATOM 1461 C C . LEU A 1 171 ? 3.948 -5.234 7.042 1.00 92.50 171 LEU A C 1
ATOM 1463 O O . LEU A 1 171 ? 4.959 -5.734 7.535 1.00 92.50 171 LEU A O 1
ATOM 1467 N N . ILE A 1 172 ? 2.984 -4.683 7.784 1.00 93.06 172 ILE A N 1
ATOM 1468 C CA . ILE A 1 172 ? 3.026 -4.638 9.249 1.00 93.06 172 ILE A CA 1
ATOM 1469 C C . ILE A 1 172 ? 3.000 -6.054 9.833 1.00 93.06 172 ILE A C 1
ATOM 1471 O O . ILE A 1 172 ? 3.824 -6.365 10.688 1.00 93.06 172 ILE A O 1
ATOM 1475 N N . GLN A 1 173 ? 2.109 -6.929 9.355 1.00 92.31 173 GLN A N 1
ATOM 1476 C CA . GLN A 1 173 ? 2.044 -8.325 9.808 1.00 92.31 173 GLN A CA 1
ATOM 1477 C C . GLN A 1 173 ? 3.366 -9.058 9.575 1.00 92.31 173 GLN A C 1
ATOM 1479 O O . GLN A 1 173 ? 3.896 -9.685 10.489 1.00 92.31 173 GLN A O 1
ATOM 1484 N N . MET A 1 174 ? 3.939 -8.922 8.378 1.00 87.81 174 MET A N 1
ATOM 1485 C CA . MET A 1 174 ? 5.225 -9.531 8.050 1.00 87.81 174 MET A CA 1
ATOM 1486 C C . MET A 1 174 ? 6.344 -9.041 8.980 1.00 87.81 174 MET A C 1
ATOM 1488 O O . MET A 1 174 ? 7.188 -9.837 9.397 1.00 87.81 174 MET A O 1
ATOM 1492 N N . GLU A 1 175 ? 6.372 -7.751 9.316 1.00 87.69 175 GLU A N 1
ATOM 1493 C CA . GLU A 1 175 ? 7.385 -7.203 10.223 1.00 87.69 175 GLU A CA 1
ATOM 1494 C C . GLU A 1 175 ? 7.206 -7.701 11.664 1.00 87.69 175 GLU A C 1
ATOM 1496 O O . GLU A 1 175 ? 8.192 -8.056 12.312 1.00 87.69 175 GLU A O 1
ATOM 1501 N N . LEU A 1 176 ? 5.962 -7.807 12.143 1.00 87.38 176 LEU A N 1
ATOM 1502 C CA . LEU A 1 176 ? 5.651 -8.357 13.467 1.00 87.38 176 LEU A CA 1
ATOM 1503 C C . LEU A 1 176 ? 6.010 -9.849 13.583 1.00 87.38 176 LEU A C 1
ATOM 1505 O O . LEU A 1 176 ? 6.481 -10.281 14.634 1.00 87.38 176 LEU A O 1
ATOM 1509 N N . GLU A 1 177 ? 5.828 -10.636 12.518 1.00 86.44 177 GLU A N 1
ATOM 1510 C CA . GLU A 1 177 ? 6.203 -12.058 12.489 1.00 86.44 177 GLU A CA 1
ATOM 1511 C C . GLU A 1 177 ? 7.720 -12.269 12.542 1.00 86.44 177 GLU A C 1
ATOM 1513 O O . GLU A 1 177 ? 8.223 -13.149 13.247 1.00 86.44 177 GLU A O 1
ATOM 1518 N N . LYS A 1 178 ? 8.466 -11.485 11.761 1.00 82.94 178 LYS A N 1
ATOM 1519 C CA . LYS A 1 178 ? 9.924 -11.564 11.713 1.00 82.94 178 LYS A CA 1
ATOM 1520 C C . LYS A 1 178 ? 10.504 -10.174 11.463 1.00 82.94 178 LYS A C 1
ATOM 1522 O O . LYS A 1 178 ? 10.556 -9.769 10.292 1.00 82.94 178 LYS A O 1
ATOM 1527 N N . PRO A 1 179 ? 11.017 -9.517 12.519 1.00 75.69 179 PRO A N 1
ATOM 1528 C CA . PRO A 1 179 ? 11.606 -8.194 12.408 1.00 75.69 179 PRO A CA 1
ATOM 1529 C C . PRO A 1 179 ? 12.764 -8.188 11.415 1.00 75.69 179 PRO A C 1
ATOM 1531 O O . PRO A 1 179 ? 13.668 -9.031 11.475 1.00 75.69 179 PRO A O 1
ATOM 1534 N N . TRP A 1 180 ? 12.728 -7.249 10.484 1.00 66.12 180 TRP A N 1
ATOM 1535 C CA . TRP A 1 180 ? 13.740 -7.070 9.451 1.00 66.12 180 TRP A CA 1
ATOM 1536 C C . TRP A 1 180 ? 13.983 -5.584 9.167 1.00 66.12 180 TRP A C 1
ATOM 1538 O O . TRP A 1 180 ? 15.140 -5.173 9.029 1.00 66.12 180 TRP A O 1
ATOM 1548 N N . PHE A 1 181 ? 12.932 -4.760 9.174 1.00 60.75 181 PHE A N 1
ATOM 1549 C CA . PHE A 1 181 ? 13.007 -3.317 8.981 1.00 60.75 181 PHE A CA 1
ATOM 1550 C C . PHE A 1 181 ? 13.546 -2.592 10.219 1.00 60.75 181 PHE A C 1
ATOM 1552 O O . PHE A 1 181 ? 12.806 -2.194 11.111 1.00 60.75 181 PHE A O 1
ATOM 1559 N N . ARG A 1 182 ? 14.852 -2.309 10.254 1.00 58.25 182 ARG A N 1
ATOM 1560 C CA . ARG A 1 182 ? 15.436 -1.535 11.370 1.00 58.25 182 ARG A CA 1
ATOM 1561 C C . ARG A 1 182 ? 14.934 -0.088 11.483 1.00 58.25 182 ARG A C 1
ATOM 1563 O O . ARG A 1 182 ? 14.880 0.415 12.597 1.00 58.25 182 ARG A O 1
ATOM 1570 N N . TYR A 1 183 ? 14.612 0.581 10.370 1.00 55.00 183 TYR A N 1
ATOM 1571 C CA . TYR A 1 183 ? 14.272 2.020 10.359 1.00 55.00 183 TYR A CA 1
ATOM 1572 C C . TYR A 1 183 ? 13.002 2.376 9.575 1.00 55.00 183 TYR A C 1
ATOM 1574 O O . TYR A 1 183 ? 12.577 3.527 9.595 1.00 55.00 183 TYR A O 1
ATOM 1582 N N . TYR A 1 184 ? 12.405 1.415 8.869 1.00 67.50 184 TYR A N 1
ATOM 1583 C CA . TYR A 1 184 ? 11.283 1.685 7.969 1.00 67.50 184 TYR A CA 1
ATOM 1584 C C . TYR A 1 184 ? 9.923 1.356 8.574 1.00 67.50 184 TYR A C 1
ATOM 1586 O O . TYR A 1 184 ? 8.926 1.961 8.195 1.00 67.50 184 TYR A O 1
ATOM 1594 N N . PHE A 1 185 ? 9.872 0.445 9.551 1.00 82.00 185 PHE A N 1
ATOM 1595 C CA . PHE A 1 185 ? 8.615 0.035 10.171 1.00 82.00 185 PHE A CA 1
ATOM 1596 C C . PHE A 1 185 ? 7.841 1.219 10.751 1.00 82.00 185 PHE A C 1
ATOM 1598 O O . PHE A 1 185 ? 6.650 1.343 10.493 1.00 82.00 185 PHE A O 1
ATOM 1605 N N . ASP A 1 186 ? 8.524 2.135 11.441 1.00 83.94 186 ASP A N 1
ATOM 1606 C CA . ASP A 1 186 ? 7.898 3.340 11.993 1.00 83.94 186 ASP A CA 1
ATOM 1607 C C . ASP A 1 186 ? 7.267 4.214 10.899 1.00 83.94 186 ASP A C 1
ATOM 1609 O O . ASP A 1 186 ? 6.226 4.835 11.116 1.00 83.94 186 ASP A O 1
ATOM 1613 N N . VAL A 1 187 ? 7.868 4.240 9.704 1.00 86.56 187 VAL A N 1
ATOM 1614 C CA . VAL A 1 187 ? 7.334 4.959 8.541 1.00 86.56 187 VAL A CA 1
ATOM 1615 C C . VAL A 1 187 ? 6.078 4.261 8.027 1.00 86.56 187 VAL A C 1
ATOM 1617 O O . VAL A 1 187 ? 5.051 4.917 7.861 1.00 86.56 187 VAL A O 1
ATOM 1620 N N . VAL A 1 188 ? 6.120 2.937 7.844 1.00 90.06 188 VAL A N 1
ATOM 1621 C CA . VAL A 1 188 ? 4.960 2.146 7.399 1.00 90.06 188 VAL A CA 1
ATOM 1622 C C . VAL A 1 188 ? 3.810 2.244 8.404 1.00 90.06 188 VAL A C 1
ATOM 1624 O O . VAL A 1 188 ? 2.676 2.518 8.014 1.00 90.06 188 VAL A O 1
ATOM 1627 N N . ALA A 1 189 ? 4.092 2.090 9.699 1.00 91.50 189 ALA A N 1
ATOM 1628 C CA . ALA A 1 189 ? 3.116 2.216 10.777 1.00 91.50 189 ALA A CA 1
ATOM 1629 C C . ALA A 1 189 ? 2.505 3.625 10.821 1.00 91.50 189 ALA A C 1
ATOM 1631 O O . ALA A 1 189 ? 1.285 3.773 10.938 1.00 91.50 189 ALA A O 1
ATOM 1632 N N . LEU A 1 190 ? 3.324 4.670 10.641 1.00 91.31 190 LEU A N 1
ATOM 1633 C CA . LEU A 1 190 ? 2.841 6.044 10.548 1.00 91.31 190 LEU A CA 1
ATOM 1634 C C . LEU A 1 190 ? 1.915 6.240 9.341 1.00 91.31 190 LEU A C 1
ATOM 1636 O O . LEU A 1 190 ? 0.835 6.807 9.516 1.00 91.31 190 LEU A O 1
ATOM 1640 N N . GLN A 1 191 ? 2.302 5.782 8.146 1.00 94.50 191 GLN A N 1
ATOM 1641 C CA . GLN A 1 191 ? 1.461 5.899 6.949 1.00 94.50 191 GLN A CA 1
ATOM 1642 C C . GLN A 1 191 ? 0.159 5.116 7.101 1.00 94.50 191 GLN A C 1
ATOM 1644 O O . GLN A 1 191 ? -0.912 5.657 6.835 1.00 94.50 191 GLN A O 1
ATOM 1649 N N . PHE A 1 192 ? 0.218 3.894 7.632 1.00 96.50 192 PHE A N 1
ATOM 1650 C CA . PHE A 1 192 ? -0.965 3.091 7.928 1.00 96.50 192 PHE A CA 1
ATOM 1651 C C . PHE A 1 192 ? -1.919 3.821 8.877 1.00 96.50 192 PHE A C 1
ATOM 1653 O O . PHE A 1 192 ? -3.112 3.9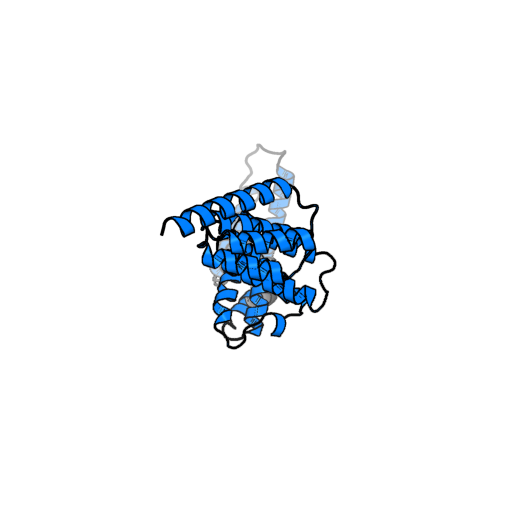51 8.600 1.00 96.50 192 PHE A O 1
ATOM 1660 N N . ARG A 1 193 ? -1.391 4.393 9.962 1.00 96.44 193 ARG A N 1
ATOM 1661 C CA . ARG A 1 193 ? -2.176 5.176 10.919 1.00 96.44 193 ARG A CA 1
ATOM 1662 C C . ARG A 1 193 ? -2.826 6.398 10.275 1.00 96.44 193 ARG A C 1
ATOM 1664 O O . ARG A 1 193 ? -3.994 6.681 10.542 1.00 96.44 193 ARG A O 1
ATOM 1671 N N . LEU A 1 194 ? -2.090 7.137 9.441 1.00 96.88 194 LEU A N 1
ATOM 1672 C CA . LEU A 1 194 ? -2.619 8.294 8.712 1.00 96.88 194 LEU A CA 1
ATOM 1673 C C . LEU A 1 194 ? -3.706 7.875 7.716 1.00 96.88 194 LEU A C 1
ATOM 1675 O O . LEU A 1 194 ? -4.757 8.514 7.654 1.00 96.88 194 LEU A O 1
ATOM 1679 N N . LEU A 1 195 ? -3.494 6.776 6.993 1.00 97.50 195 LEU A N 1
ATOM 1680 C CA . LEU A 1 195 ? -4.473 6.211 6.075 1.00 97.50 195 LEU A CA 1
ATOM 1681 C C . LEU A 1 195 ? -5.777 5.871 6.813 1.00 97.50 195 LEU A C 1
ATOM 1683 O O . LEU A 1 195 ? -6.842 6.344 6.417 1.00 97.50 195 LEU A O 1
ATOM 1687 N N . VAL A 1 196 ? -5.686 5.126 7.919 1.00 97.62 196 VAL A N 1
ATOM 1688 C CA . VAL A 1 196 ? -6.843 4.662 8.703 1.00 97.62 196 VAL A CA 1
ATOM 1689 C C . VAL A 1 196 ? -7.583 5.802 9.393 1.00 97.62 196 VAL A C 1
ATOM 1691 O O . VAL A 1 196 ? -8.812 5.836 9.371 1.00 97.62 196 VAL A O 1
ATOM 1694 N N . LEU A 1 197 ? -6.872 6.751 10.004 1.00 96.88 197 LEU A N 1
ATOM 1695 C CA . LEU A 1 197 ? -7.510 7.799 10.807 1.00 96.88 197 LEU A CA 1
ATOM 1696 C C . LEU A 1 197 ? -7.916 9.039 10.008 1.00 96.88 197 LEU A C 1
ATOM 1698 O O . LEU A 1 197 ? -8.790 9.774 10.466 1.00 96.88 197 LEU A O 1
ATOM 1702 N N . GLN A 1 198 ? -7.281 9.309 8.862 1.00 96.31 198 GLN A N 1
ATOM 1703 C CA . GLN A 1 198 ? -7.473 10.568 8.129 1.00 96.31 198 GLN A CA 1
ATOM 1704 C C . GLN A 1 198 ? -7.982 10.387 6.701 1.00 96.31 198 GLN A C 1
ATOM 1706 O O . GLN A 1 198 ? -8.758 11.223 6.246 1.00 96.31 198 GLN A O 1
ATOM 1711 N N . LYS A 1 199 ? -7.560 9.339 5.981 1.00 96.44 199 LYS A N 1
ATOM 1712 C CA . LYS A 1 199 ? -7.857 9.204 4.543 1.00 96.44 199 LYS A CA 1
ATOM 1713 C C . LYS A 1 199 ? -9.020 8.264 4.236 1.00 96.44 199 LYS A C 1
ATOM 1715 O O . LYS A 1 199 ? -9.764 8.542 3.305 1.00 96.44 199 LYS A O 1
ATOM 1720 N N . LEU A 1 200 ? -9.192 7.186 5.003 1.00 96.00 200 LEU A N 1
ATOM 1721 C CA . LEU A 1 200 ? -10.318 6.255 4.863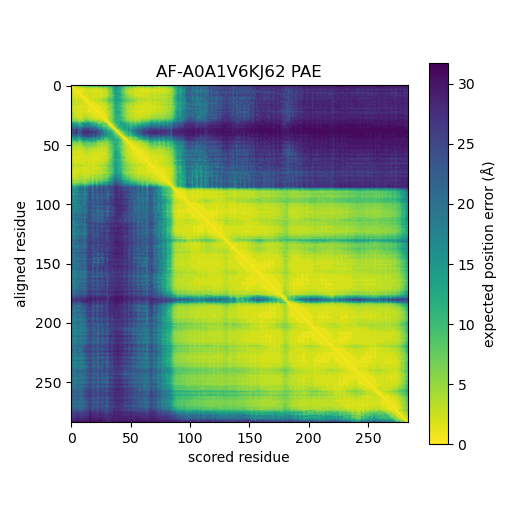 1.00 96.00 200 LEU A CA 1
ATOM 1722 C C . LEU A 1 200 ? -11.687 6.816 5.299 1.00 96.00 200 LEU A C 1
ATOM 1724 O O . LEU A 1 200 ? -12.663 6.523 4.604 1.00 96.00 200 LEU A O 1
ATOM 1728 N N . PRO A 1 201 ? -11.812 7.614 6.381 1.00 95.31 201 PRO A N 1
ATOM 1729 C CA . PRO A 1 201 ? -13.111 8.125 6.813 1.00 95.31 201 PRO A CA 1
ATOM 1730 C C . PRO A 1 201 ? -13.853 8.868 5.695 1.00 95.31 201 PRO A C 1
ATOM 1732 O O . PRO A 1 201 ? -13.301 9.768 5.061 1.00 95.31 201 PRO A O 1
ATOM 1735 N N . GLY A 1 202 ? -15.112 8.496 5.455 1.00 92.62 202 GLY A N 1
ATOM 1736 C CA . GLY A 1 202 ? -15.951 9.097 4.412 1.00 92.62 202 GLY A CA 1
ATOM 1737 C C . GLY A 1 202 ? -15.576 8.712 2.975 1.00 92.62 202 GLY A C 1
ATOM 1738 O O . GLY A 1 202 ? -16.134 9.273 2.033 1.00 92.62 202 GLY A O 1
ATOM 1739 N N . LYS A 1 203 ? -14.624 7.789 2.781 1.00 95.00 203 LYS A N 1
ATOM 1740 C CA . LYS A 1 203 ? -14.314 7.170 1.476 1.00 95.00 203 LYS A CA 1
ATOM 1741 C C . LYS A 1 203 ? -14.906 5.774 1.323 1.00 95.00 203 LYS A C 1
ATOM 1743 O O . LYS A 1 203 ? -15.038 5.307 0.196 1.00 95.00 203 LYS A O 1
ATOM 1748 N N . ILE A 1 204 ? -15.244 5.153 2.442 1.00 95.00 204 ILE A N 1
ATOM 1749 C CA . ILE A 1 204 ? -15.973 3.894 2.563 1.00 95.00 204 ILE A CA 1
ATOM 1750 C C . ILE A 1 204 ? -17.127 4.096 3.546 1.00 95.00 204 ILE A C 1
ATOM 1752 O O . ILE A 1 204 ? -17.134 5.095 4.274 1.00 95.00 204 ILE A O 1
ATOM 1756 N N . ASP A 1 205 ? -18.102 3.194 3.526 1.00 95.31 205 ASP A N 1
ATOM 1757 C CA . ASP A 1 205 ? -19.202 3.209 4.485 1.00 95.31 205 ASP A CA 1
ATOM 1758 C C . ASP A 1 205 ? -18.736 2.825 5.898 1.00 95.31 205 ASP A C 1
ATOM 1760 O O . ASP A 1 205 ? -17.613 2.362 6.119 1.00 95.31 205 ASP A O 1
ATOM 1764 N N . ASP A 1 206 ? -19.606 3.079 6.873 1.00 94.94 206 ASP A N 1
ATOM 1765 C CA . ASP A 1 206 ? -19.274 2.919 8.283 1.00 94.94 206 ASP A CA 1
ATOM 1766 C C . ASP A 1 206 ? -19.107 1.450 8.696 1.00 94.94 206 ASP A C 1
ATOM 1768 O O . ASP A 1 206 ? -18.344 1.197 9.626 1.00 94.94 206 ASP A O 1
ATOM 1772 N N . ASP A 1 207 ? -19.791 0.494 8.052 1.00 95.69 207 ASP A N 1
ATOM 1773 C CA . ASP A 1 207 ? -19.613 -0.937 8.342 1.00 95.69 207 ASP A CA 1
ATOM 1774 C C . ASP A 1 207 ? -18.221 -1.382 7.884 1.00 95.69 207 ASP A C 1
ATOM 1776 O O . ASP A 1 207 ? -17.411 -1.827 8.701 1.00 95.69 207 ASP A O 1
ATOM 1780 N N . ASP A 1 208 ? -17.889 -1.122 6.616 1.00 96.19 208 ASP A N 1
ATOM 1781 C CA . ASP A 1 208 ? -16.565 -1.415 6.067 1.00 96.19 208 ASP A CA 1
ATOM 1782 C C . ASP A 1 208 ? -15.456 -0.713 6.862 1.00 96.19 208 ASP A C 1
ATOM 1784 O O . ASP A 1 208 ? -14.369 -1.270 7.051 1.00 96.19 208 ASP A O 1
ATOM 1788 N N . TYR A 1 209 ? -15.693 0.516 7.333 1.00 97.81 209 TYR A N 1
ATOM 1789 C CA . TYR A 1 209 ? -14.712 1.255 8.124 1.00 97.81 209 TYR A CA 1
ATOM 1790 C C . TYR A 1 209 ? -14.509 0.668 9.521 1.00 97.81 209 TYR A C 1
ATOM 1792 O O . TYR A 1 209 ? -13.366 0.603 9.988 1.00 97.81 209 TYR A O 1
ATOM 1800 N N . LEU A 1 210 ? 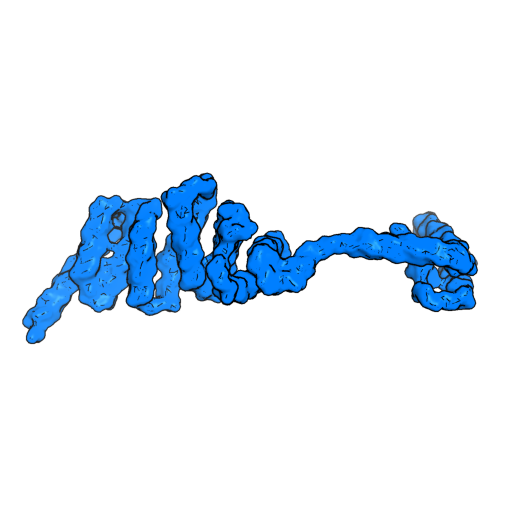-15.581 0.225 10.184 1.00 97.56 210 LEU A N 1
ATOM 1801 C CA . LEU A 1 210 ? -15.494 -0.448 11.478 1.00 97.56 210 LEU A CA 1
ATOM 1802 C C . LEU A 1 210 ? -14.688 -1.745 11.372 1.00 97.56 210 LEU A C 1
ATOM 1804 O O . LEU A 1 210 ? -13.812 -1.952 12.212 1.00 97.56 210 LEU A O 1
ATOM 1808 N N . ASP A 1 211 ? -14.879 -2.534 10.314 1.00 97.56 211 ASP A N 1
ATOM 1809 C CA . ASP A 1 211 ? -14.076 -3.737 10.070 1.00 97.56 211 ASP A CA 1
ATOM 1810 C C . ASP A 1 211 ? -12.582 -3.402 9.925 1.00 97.56 211 ASP A C 1
ATOM 1812 O O . ASP A 1 211 ? -11.717 -4.044 10.522 1.00 97.56 211 ASP A O 1
ATOM 1816 N N . ARG A 1 212 ? -12.242 -2.346 9.167 1.00 98.12 212 ARG A N 1
ATOM 1817 C CA . ARG A 1 212 ? -10.836 -1.922 9.008 1.00 98.12 212 ARG A CA 1
ATOM 1818 C C . ARG A 1 212 ? -10.229 -1.408 10.314 1.00 98.12 212 ARG A C 1
ATOM 1820 O O . ARG A 1 212 ? -9.022 -1.567 10.521 1.00 98.12 212 ARG A O 1
ATOM 1827 N N . LEU A 1 213 ? -11.030 -0.773 11.173 1.00 97.94 213 LEU A N 1
ATOM 1828 C CA . LEU A 1 213 ? -10.608 -0.361 12.512 1.00 97.94 213 LEU A CA 1
ATOM 1829 C C . LEU A 1 213 ? -10.374 -1.573 13.415 1.00 97.94 213 LEU A C 1
ATOM 1831 O O . LEU A 1 213 ? -9.378 -1.580 14.131 1.00 97.94 213 LEU A O 1
ATOM 1835 N N . GLU A 1 214 ? -11.242 -2.584 13.373 1.00 98.00 214 GLU A N 1
ATOM 1836 C CA . GLU A 1 214 ? -11.072 -3.835 14.123 1.00 98.00 214 GLU A CA 1
ATOM 1837 C C . GLU A 1 214 ? -9.789 -4.555 13.717 1.00 98.00 214 GLU A C 1
ATOM 1839 O O . GLU A 1 214 ? -8.934 -4.806 14.564 1.00 98.00 214 GLU A O 1
ATOM 1844 N N . GLU A 1 215 ? -9.573 -4.739 12.417 1.00 97.94 215 GLU A N 1
ATOM 1845 C CA . GLU A 1 215 ? -8.328 -5.300 11.896 1.00 97.94 215 GLU A CA 1
ATOM 1846 C C . GLU A 1 215 ? -7.095 -4.487 12.340 1.00 97.94 215 GLU A C 1
ATOM 1848 O O . GLU A 1 215 ? -6.074 -5.060 12.711 1.00 97.94 215 GLU A O 1
ATOM 1853 N N . ALA A 1 216 ? -7.169 -3.149 12.337 1.00 97.50 216 ALA A N 1
ATOM 1854 C CA . ALA A 1 216 ? -6.069 -2.288 12.780 1.00 97.50 216 ALA A CA 1
ATOM 1855 C C . ALA A 1 216 ? -5.813 -2.363 14.299 1.00 97.50 216 ALA A C 1
ATOM 1857 O O . ALA A 1 216 ? -4.672 -2.213 14.741 1.00 97.50 216 ALA A O 1
ATOM 1858 N N . ILE A 1 217 ? -6.859 -2.589 15.099 1.00 97.44 217 ILE A N 1
ATOM 1859 C CA . ILE A 1 217 ? -6.773 -2.814 16.548 1.00 97.44 217 ILE A CA 1
ATOM 1860 C C . ILE A 1 217 ? -6.080 -4.150 16.828 1.00 97.44 217 ILE A C 1
ATOM 1862 O O . ILE A 1 217 ? -5.172 -4.192 17.660 1.00 97.44 217 ILE A O 1
ATOM 1866 N N . GLU A 1 218 ? -6.457 -5.203 16.100 1.00 96.75 218 GLU A N 1
ATOM 1867 C CA . GLU A 1 218 ? -5.896 -6.553 16.221 1.00 96.75 218 GLU A CA 1
ATOM 1868 C C . GLU A 1 218 ? -4.411 -6.627 15.860 1.00 96.75 218 GLU A C 1
ATOM 1870 O O . GLU A 1 218 ? -3.683 -7.421 16.454 1.00 96.75 218 GLU A O 1
ATOM 1875 N N . LEU A 1 219 ? -3.931 -5.770 14.946 1.00 95.25 219 LEU A N 1
ATOM 1876 C CA . LEU A 1 219 ? -2.496 -5.670 14.646 1.00 95.25 219 LEU A CA 1
ATOM 1877 C C . LEU A 1 219 ? -1.659 -5.312 15.881 1.00 95.25 219 LEU A C 1
ATOM 1879 O O . LEU A 1 219 ? -0.474 -5.630 15.915 1.00 95.25 219 LEU A O 1
ATOM 1883 N N . GLY A 1 220 ? -2.242 -4.625 16.871 1.00 93.88 220 GLY A N 1
ATOM 1884 C CA . GLY A 1 220 ? -1.582 -4.377 18.153 1.00 93.88 220 GLY A CA 1
ATOM 1885 C C . GLY A 1 220 ? -0.251 -3.622 18.057 1.00 93.88 220 GLY A C 1
ATOM 1886 O O . GLY A 1 220 ? 0.604 -3.820 18.916 1.00 93.88 220 GLY A O 1
ATOM 1887 N N . ILE A 1 221 ? -0.073 -2.768 17.034 1.00 91.62 221 ILE A N 1
ATOM 1888 C CA . ILE A 1 221 ? 1.203 -2.093 16.707 1.00 91.62 221 ILE A CA 1
ATOM 1889 C C . ILE A 1 221 ? 1.801 -1.398 17.936 1.00 91.62 221 ILE A C 1
ATOM 1891 O O . ILE A 1 221 ? 2.974 -1.575 18.264 1.00 91.62 221 ILE A O 1
ATOM 1895 N N . SER A 1 222 ? 0.984 -0.619 18.648 1.00 93.62 222 SER A N 1
ATOM 1896 C CA . SER A 1 222 ? 1.351 -0.045 19.937 1.00 93.62 222 SER A CA 1
ATOM 1897 C C . SER A 1 222 ? 0.108 0.280 20.773 1.00 93.62 222 SER A C 1
ATOM 1899 O O . SER A 1 222 ? -0.921 0.666 20.211 1.00 93.62 222 SER A O 1
ATOM 1901 N N . PRO A 1 223 ? 0.188 0.249 22.122 1.00 95.38 223 PRO A N 1
ATOM 1902 C CA . PRO A 1 223 ? -0.950 0.581 22.988 1.00 95.38 223 PRO A CA 1
ATOM 1903 C C . PRO A 1 223 ? -1.566 1.954 22.691 1.00 95.38 223 PRO A C 1
ATOM 1905 O O . PRO A 1 223 ? -2.782 2.139 22.751 1.00 95.38 223 PRO A O 1
ATOM 1908 N N . ARG A 1 224 ? -0.720 2.931 22.340 1.00 94.50 224 ARG A N 1
ATOM 1909 C CA . ARG A 1 224 ? -1.152 4.292 22.012 1.00 94.50 224 ARG A CA 1
ATOM 1910 C C . ARG A 1 224 ? -1.934 4.341 20.699 1.00 94.50 224 ARG A C 1
ATOM 1912 O O . ARG A 1 224 ? -2.933 5.052 20.637 1.00 94.50 224 ARG A O 1
ATOM 1919 N N . GLU A 1 225 ? -1.479 3.650 19.658 1.00 94.12 225 GLU A N 1
ATOM 1920 C CA . GLU A 1 225 ? -2.148 3.640 18.349 1.00 94.12 225 GLU A CA 1
ATOM 1921 C C . GLU A 1 225 ? -3.434 2.826 18.389 1.00 94.12 225 GLU A C 1
ATOM 1923 O O . GLU A 1 225 ? -4.467 3.312 17.934 1.00 94.12 225 GLU A O 1
ATOM 1928 N N . THR A 1 226 ? -3.414 1.664 19.046 1.00 96.56 226 THR A N 1
ATOM 1929 C CA . THR A 1 226 ? -4.615 0.863 19.306 1.00 96.56 226 THR A CA 1
ATOM 1930 C C . THR A 1 226 ? -5.695 1.701 19.992 1.00 96.56 226 THR A C 1
ATOM 1932 O O . THR A 1 226 ? -6.849 1.703 19.566 1.00 96.56 226 THR A O 1
ATOM 1935 N N . ALA A 1 227 ? -5.326 2.508 20.990 1.00 96.88 227 ALA A N 1
ATOM 1936 C CA . ALA A 1 227 ? -6.258 3.420 21.648 1.00 96.88 227 ALA A CA 1
ATOM 1937 C C . ALA A 1 227 ? -6.786 4.542 20.730 1.00 96.88 227 ALA A C 1
ATOM 1939 O O . ALA A 1 227 ? -7.919 4.992 20.908 1.00 96.88 227 ALA A O 1
ATOM 1940 N N . GLN A 1 228 ? -6.011 4.993 19.736 1.00 96.69 228 GLN A N 1
ATOM 1941 C CA . GLN A 1 228 ? -6.486 5.956 18.733 1.00 96.69 228 GLN A CA 1
ATOM 1942 C C . GLN A 1 228 ? -7.516 5.330 17.784 1.00 96.69 228 GLN A C 1
ATOM 1944 O O . GLN A 1 228 ? -8.538 5.964 17.515 1.00 96.69 228 GLN A O 1
ATOM 1949 N N . TYR A 1 229 ? -7.290 4.096 17.323 1.00 97.88 229 TYR A N 1
ATOM 1950 C CA . TYR A 1 229 ? -8.260 3.364 16.501 1.00 97.88 229 TYR A CA 1
ATOM 1951 C C . TYR A 1 229 ? -9.541 3.063 17.285 1.00 97.88 229 TYR A C 1
ATOM 1953 O O . TYR A 1 229 ? -10.635 3.356 16.806 1.00 97.88 229 TYR A O 1
ATOM 1961 N N . LEU A 1 230 ? -9.417 2.594 18.532 1.00 97.75 230 LEU A N 1
ATOM 1962 C CA . LEU A 1 230 ? -10.558 2.375 19.425 1.00 97.75 230 LEU A CA 1
ATOM 1963 C C . LEU A 1 230 ? -11.353 3.656 19.665 1.00 97.75 230 LEU A C 1
ATOM 1965 O O . LEU A 1 230 ? -12.577 3.642 19.589 1.00 97.75 230 LEU A O 1
ATOM 1969 N N . ARG A 1 231 ? -10.681 4.789 19.903 1.00 97.25 231 ARG A N 1
ATOM 1970 C CA . ARG A 1 231 ? -11.369 6.078 20.032 1.00 97.25 231 ARG A CA 1
ATOM 1971 C C . ARG A 1 231 ? -12.190 6.393 18.787 1.00 97.25 231 ARG A C 1
ATOM 1973 O O . ARG A 1 231 ? -13.327 6.840 18.913 1.00 97.25 231 ARG A O 1
ATOM 1980 N N . LYS A 1 232 ? -11.622 6.174 17.601 1.00 97.38 232 LYS A N 1
ATOM 1981 C CA . LYS A 1 232 ? -12.331 6.434 16.350 1.00 97.38 232 LYS A CA 1
ATOM 1982 C C . LYS A 1 232 ? -13.534 5.502 16.182 1.00 97.38 232 LYS A C 1
ATOM 1984 O O . LYS A 1 232 ? -14.605 5.974 15.813 1.00 97.38 232 LYS A O 1
ATOM 1989 N N . LYS A 1 233 ? -13.388 4.228 16.556 1.00 97.88 233 LYS A N 1
ATOM 1990 C CA . LYS A 1 233 ? -14.480 3.246 16.627 1.00 97.88 233 LYS A CA 1
ATOM 1991 C C . LYS A 1 233 ? -15.601 3.701 17.571 1.00 97.88 233 LYS A C 1
ATOM 1993 O O . LYS A 1 233 ? -16.757 3.690 17.168 1.00 97.88 233 LYS A O 1
ATOM 1998 N N . VAL A 1 234 ? -15.276 4.185 18.775 1.00 97.62 234 VAL A N 1
ATOM 1999 C CA . VAL A 1 234 ? -16.262 4.742 19.728 1.00 97.62 234 VAL A CA 1
ATOM 2000 C C . VAL A 1 234 ? -17.046 5.899 19.107 1.00 97.62 234 VAL A C 1
ATOM 2002 O O . VAL A 1 234 ? -18.266 5.943 19.226 1.00 97.62 234 VAL A O 1
ATOM 2005 N N . GLU A 1 235 ? -16.367 6.831 18.433 1.00 95.81 235 GLU A N 1
ATOM 2006 C CA . GLU A 1 235 ? -17.026 7.971 17.783 1.00 95.81 235 GLU A CA 1
ATOM 2007 C C . GLU A 1 235 ? -18.056 7.510 16.736 1.00 95.81 235 GLU A C 1
ATOM 2009 O O . GLU A 1 235 ? -19.186 7.996 16.749 1.00 95.81 235 GLU A O 1
ATOM 2014 N N . ILE A 1 236 ? -17.701 6.543 15.881 1.00 95.94 236 ILE A N 1
ATOM 2015 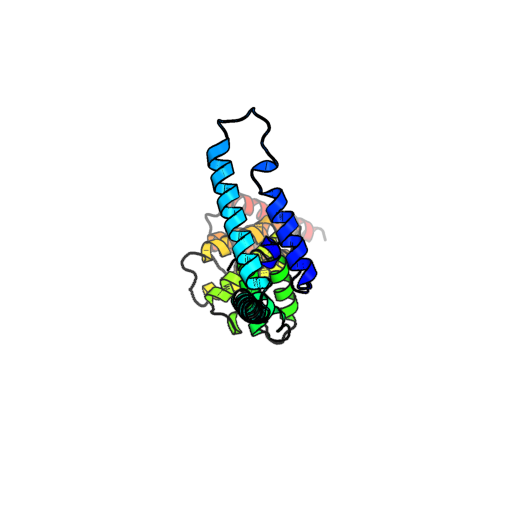C CA . ILE A 1 236 ? -18.604 5.992 14.855 1.00 95.94 236 ILE A CA 1
ATOM 2016 C C . ILE A 1 236 ? -19.781 5.233 15.486 1.00 95.94 236 ILE A C 1
ATOM 2018 O O . ILE A 1 236 ? -20.927 5.453 15.100 1.00 95.94 236 ILE A O 1
ATOM 2022 N N . LEU A 1 237 ? -19.532 4.400 16.499 1.00 96.56 237 LEU A N 1
ATOM 2023 C CA . LEU A 1 237 ? -20.584 3.626 17.171 1.00 96.56 237 LEU A CA 1
ATOM 2024 C C . LEU A 1 237 ? -21.613 4.524 17.873 1.00 96.56 237 LEU A C 1
ATOM 2026 O O . LEU A 1 237 ? -22.811 4.271 17.775 1.00 96.56 237 LEU A O 1
ATOM 2030 N N . ILE A 1 238 ? -21.174 5.619 18.508 1.00 95.06 238 ILE A N 1
ATOM 2031 C CA . ILE A 1 238 ? -22.092 6.618 19.082 1.00 95.06 238 ILE A CA 1
ATOM 2032 C C . ILE A 1 238 ? -22.971 7.236 17.990 1.00 95.06 238 ILE A C 1
ATOM 2034 O O . ILE A 1 238 ? -24.173 7.394 18.192 1.00 95.06 238 ILE A O 1
ATOM 2038 N N . HIS A 1 239 ? -22.393 7.585 16.836 1.00 92.94 239 HIS A N 1
ATOM 2039 C CA . HIS A 1 239 ? -23.153 8.158 15.722 1.00 92.94 239 HIS A CA 1
ATOM 2040 C C . HIS A 1 239 ? -24.198 7.192 15.150 1.00 92.94 239 HIS A C 1
ATOM 2042 O O . HIS A 1 239 ? -25.255 7.646 14.714 1.00 92.94 239 HIS A O 1
ATOM 2048 N N . ARG A 1 240 ? -23.934 5.884 15.209 1.00 92.88 240 ARG A N 1
ATOM 2049 C CA . ARG A 1 240 ? -24.858 4.819 14.796 1.00 92.88 240 ARG A CA 1
ATOM 2050 C C . ARG A 1 240 ? -25.903 4.448 15.853 1.00 92.88 240 ARG A C 1
ATOM 2052 O O . ARG A 1 240 ? -26.790 3.655 15.565 1.00 92.88 240 ARG A O 1
ATOM 2059 N N . GLY A 1 241 ? -25.817 5.014 17.059 1.00 92.56 241 GLY A N 1
ATOM 2060 C CA . GLY A 1 241 ? -26.706 4.674 18.175 1.00 92.56 241 GLY A CA 1
ATOM 2061 C C . GLY A 1 241 ? -26.369 3.349 18.865 1.00 92.56 241 GLY A C 1
ATOM 2062 O O . GLY A 1 241 ? -27.172 2.847 19.639 1.00 92.56 241 GLY A O 1
ATOM 2063 N N . GLU A 1 242 ? -25.185 2.787 18.621 1.00 94.69 242 GLU A N 1
ATOM 2064 C CA . GLU A 1 242 ? -24.732 1.517 19.198 1.00 94.69 242 GLU A CA 1
ATOM 2065 C C . GLU A 1 242 ? -23.938 1.775 20.491 1.00 94.69 242 GLU A C 1
ATOM 2067 O O . GLU A 1 242 ? -22.727 1.533 20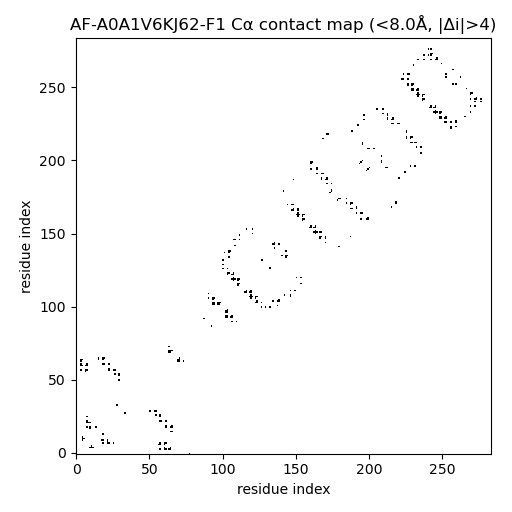.568 1.00 94.69 242 GLU A O 1
ATOM 2072 N N . ALA A 1 243 ? -24.600 2.342 21.508 1.00 93.81 243 ALA A N 1
ATOM 2073 C CA . ALA A 1 243 ? -23.907 2.855 22.690 1.00 93.81 243 ALA A CA 1
ATOM 2074 C C . ALA A 1 243 ? -23.287 1.745 23.557 1.00 93.81 243 ALA A C 1
ATOM 2076 O O . ALA A 1 243 ? -22.232 1.970 24.151 1.00 93.81 243 ALA A O 1
ATOM 2077 N N . ASP A 1 244 ? -23.868 0.542 23.572 1.00 94.56 244 ASP A N 1
ATOM 2078 C CA . ASP A 1 244 ? -23.309 -0.616 24.285 1.00 94.56 244 ASP A CA 1
ATOM 2079 C C . ASP A 1 244 ? -21.937 -1.021 23.722 1.00 94.56 244 ASP A C 1
ATOM 2081 O O . ASP A 1 244 ? -20.943 -1.065 24.450 1.00 94.56 244 ASP A O 1
ATOM 2085 N N . ARG A 1 245 ? -21.835 -1.194 22.395 1.00 96.12 245 ARG A N 1
ATOM 2086 C CA . ARG A 1 245 ? -20.555 -1.478 21.716 1.00 96.12 245 ARG A CA 1
ATOM 2087 C C . ARG A 1 245 ? -19.557 -0.330 21.891 1.00 96.12 245 ARG A C 1
ATOM 2089 O O . ARG A 1 245 ? -18.349 -0.557 21.997 1.00 96.12 245 ARG A O 1
ATOM 2096 N N . ALA A 1 246 ? -20.039 0.915 21.927 1.00 96.75 246 ALA A N 1
ATOM 2097 C CA . ALA A 1 246 ? -19.193 2.075 22.202 1.00 96.75 246 ALA A CA 1
ATOM 2098 C C . ALA A 1 246 ? -18.617 2.034 23.632 1.00 96.75 246 ALA A C 1
ATOM 2100 O O . ALA A 1 246 ? -17.450 2.377 23.835 1.00 96.75 246 ALA A O 1
ATOM 2101 N N . ALA A 1 247 ? -19.397 1.577 24.614 1.00 96.44 247 ALA A N 1
ATOM 2102 C CA . ALA A 1 247 ? -18.952 1.401 25.993 1.00 96.44 247 ALA A CA 1
ATOM 2103 C C . ALA A 1 247 ? -17.916 0.279 26.137 1.00 96.44 247 ALA A C 1
ATOM 2105 O O . ALA A 1 247 ? -16.909 0.465 26.824 1.00 96.44 247 ALA A O 1
ATOM 2106 N N . GLU A 1 248 ? -18.100 -0.838 25.432 1.00 96.75 248 GLU A N 1
ATOM 2107 C CA . GLU A 1 248 ? -17.112 -1.921 25.374 1.00 96.75 248 GLU A CA 1
ATOM 2108 C C . GLU A 1 248 ? -15.770 -1.434 24.810 1.00 96.75 248 GLU A C 1
ATOM 2110 O O . GLU A 1 248 ? -14.717 -1.649 25.414 1.00 96.75 248 GLU A O 1
ATOM 2115 N N . ALA A 1 249 ? -15.793 -0.712 23.685 1.00 96.31 249 ALA A N 1
ATOM 2116 C CA . ALA A 1 249 ? -14.581 -0.155 23.089 1.00 96.31 249 ALA A CA 1
ATOM 2117 C C . ALA A 1 249 ? -13.907 0.887 24.006 1.00 96.31 249 ALA A C 1
ATOM 2119 O O . ALA A 1 249 ? -12.679 0.921 24.110 1.00 96.31 249 ALA A O 1
ATOM 2120 N N . LEU A 1 250 ? -14.683 1.706 24.724 1.00 96.44 250 LEU A N 1
ATOM 2121 C CA . LEU A 1 250 ? -14.153 2.650 25.713 1.00 96.44 250 LEU A CA 1
ATOM 2122 C C . LEU A 1 250 ? -13.467 1.933 26.889 1.00 96.44 250 LEU A C 1
ATOM 2124 O O . LEU A 1 250 ? -12.409 2.375 27.349 1.00 96.44 250 LEU A O 1
ATOM 2128 N N . LEU A 1 251 ? -14.039 0.822 27.361 1.00 96.56 251 LEU A N 1
ATOM 2129 C CA . LEU A 1 251 ? -13.436 0.003 28.410 1.00 96.56 251 LEU A CA 1
ATOM 2130 C C . LEU A 1 251 ? -12.079 -0.554 27.962 1.00 96.56 251 LEU A C 1
ATOM 2132 O O . LEU A 1 251 ? -11.111 -0.472 28.721 1.00 96.56 251 LEU A O 1
ATOM 2136 N N . GLN A 1 252 ? -11.975 -1.028 26.716 1.00 96.31 252 GLN A N 1
ATOM 2137 C CA . GLN A 1 252 ? -10.700 -1.474 26.144 1.00 96.31 252 GLN A CA 1
ATOM 2138 C C . GLN A 1 252 ? -9.650 -0.350 26.144 1.00 96.31 252 GLN A C 1
ATOM 2140 O O . GLN A 1 252 ? -8.504 -0.578 26.535 1.00 96.31 252 GLN A O 1
ATOM 2145 N N . ILE A 1 253 ? -10.029 0.891 25.801 1.00 96.25 253 ILE A N 1
ATOM 2146 C CA . ILE A 1 253 ? -9.115 2.049 25.880 1.00 96.25 253 ILE A CA 1
ATOM 2147 C C . ILE A 1 253 ? -8.601 2.250 27.313 1.00 96.25 253 ILE A C 1
ATOM 2149 O O . ILE A 1 253 ? -7.401 2.450 27.505 1.00 96.25 253 ILE A O 1
ATOM 2153 N N . SER A 1 254 ? -9.478 2.178 28.319 1.00 94.62 254 SER A N 1
ATOM 2154 C CA . SER A 1 254 ? -9.096 2.330 29.731 1.00 94.62 254 SER A CA 1
ATOM 2155 C C . SER A 1 254 ? -8.096 1.267 30.192 1.00 94.62 254 SER A C 1
ATOM 2157 O O . SER A 1 254 ? -7.259 1.550 31.048 1.00 94.62 254 SER A O 1
ATOM 2159 N N . GLN A 1 255 ? -8.191 0.051 29.652 1.00 95.06 255 GLN A N 1
ATOM 2160 C CA . GLN A 1 255 ? -7.317 -1.069 30.005 1.00 95.06 255 GLN A CA 1
ATOM 2161 C C . GLN A 1 255 ? -5.950 -0.963 29.318 1.00 95.06 255 GLN A C 1
ATOM 2163 O O . GLN A 1 255 ? -4.925 -1.224 29.944 1.00 95.06 255 GLN A O 1
ATOM 2168 N N . ILE A 1 256 ? -5.927 -0.552 28.048 1.00 95.19 256 ILE A N 1
ATOM 2169 C CA . ILE A 1 256 ? -4.715 -0.538 27.218 1.00 95.19 256 ILE A CA 1
ATOM 2170 C C . ILE A 1 256 ? -3.932 0.773 27.374 1.00 95.19 256 ILE A C 1
ATOM 2172 O O . ILE A 1 256 ? -2.705 0.764 27.491 1.00 95.19 256 ILE A O 1
ATOM 2176 N N . TYR A 1 257 ? -4.616 1.921 27.351 1.00 95.19 257 TYR A N 1
ATOM 2177 C CA . TYR A 1 257 ? -3.974 3.238 27.347 1.00 95.19 257 TYR A CA 1
ATOM 2178 C C . TYR A 1 257 ? -4.849 4.324 28.010 1.00 95.19 257 TYR A C 1
ATOM 2180 O O . TYR A 1 257 ? -5.368 5.221 27.337 1.00 95.19 257 TYR A O 1
ATOM 2188 N N . PRO A 1 258 ? -4.967 4.328 29.352 1.00 90.00 258 PRO A N 1
ATOM 2189 C CA . PRO A 1 258 ? -5.834 5.261 30.084 1.00 90.00 258 PRO A CA 1
ATOM 2190 C C . PRO A 1 258 ? -5.401 6.733 29.976 1.00 90.00 258 PRO A C 1
ATOM 2192 O O . PRO A 1 258 ? -6.186 7.638 30.237 1.00 90.00 258 PRO A O 1
ATOM 2195 N N . LYS A 1 259 ? -4.153 6.999 29.568 1.00 93.12 259 LYS A N 1
ATOM 2196 C CA . LYS A 1 259 ? -3.607 8.355 29.376 1.00 93.12 259 LYS A CA 1
ATOM 2197 C C . LYS A 1 259 ? -3.958 8.959 28.008 1.00 93.12 259 LYS A C 1
ATOM 2199 O O . LYS A 1 259 ? -3.328 9.931 27.589 1.00 93.12 259 LYS A O 1
ATOM 2204 N N . LEU A 1 260 ? -4.910 8.376 27.274 1.00 93.06 260 LEU A N 1
ATOM 2205 C CA . LEU A 1 260 ? -5.319 8.883 25.968 1.00 93.06 260 LEU A CA 1
ATOM 2206 C C . LEU A 1 260 ? -5.843 10.323 26.093 1.00 93.06 260 LEU A C 1
ATOM 2208 O O . LEU A 1 260 ? -6.731 10.623 26.890 1.00 93.06 260 LEU A O 1
ATOM 2212 N N . ALA A 1 261 ? -5.310 11.230 25.274 1.00 91.69 261 ALA A N 1
ATOM 2213 C CA . ALA A 1 261 ? -5.751 12.620 25.273 1.00 91.69 261 ALA A CA 1
ATOM 2214 C C . ALA A 1 261 ? -7.253 12.711 24.953 1.00 91.69 261 ALA A C 1
ATOM 2216 O O . ALA A 1 261 ? -7.710 12.150 23.958 1.00 91.69 261 ALA A O 1
ATOM 2217 N N . GLY A 1 262 ? -8.018 13.430 25.778 1.00 91.00 262 GLY A N 1
ATOM 2218 C CA . GLY A 1 262 ? -9.471 13.565 25.618 1.00 91.00 262 GLY A CA 1
ATOM 2219 C C . GLY A 1 262 ? -10.278 12.316 25.989 1.00 91.00 262 GLY A C 1
ATOM 2220 O O . GLY A 1 262 ? -11.414 12.190 25.545 1.00 91.00 262 GLY A O 1
ATOM 2221 N N . PHE A 1 263 ? -9.717 11.395 26.776 1.00 92.31 263 PHE A N 1
ATOM 2222 C CA . PHE A 1 263 ? -10.434 10.210 27.249 1.00 92.31 263 PHE A CA 1
ATOM 2223 C C . PHE A 1 263 ? -11.663 10.556 28.106 1.00 92.31 263 PHE A C 1
ATOM 2225 O O . PHE A 1 263 ? -12.745 10.037 27.851 1.00 92.31 263 PHE A O 1
ATOM 2232 N N . ASP A 1 264 ? -11.543 11.487 29.060 1.00 92.56 264 ASP A N 1
ATOM 2233 C CA . ASP A 1 264 ? -12.669 11.865 29.930 1.00 92.56 264 ASP A CA 1
ATOM 2234 C C . ASP A 1 264 ? -13.852 12.448 29.150 1.00 92.56 264 ASP A C 1
ATOM 2236 O O . ASP A 1 264 ? -15.007 12.130 29.431 1.00 92.56 264 ASP A O 1
ATOM 2240 N N . SER A 1 265 ? -13.584 13.273 28.133 1.00 93.75 265 SER A N 1
ATOM 2241 C CA . SER A 1 265 ? -14.649 13.832 27.297 1.00 93.75 265 SER A CA 1
ATOM 2242 C C . SER A 1 265 ? -15.300 12.773 26.409 1.00 93.75 265 SER A C 1
ATOM 2244 O O . SER A 1 265 ? -16.500 12.853 26.153 1.00 93.75 265 SER A O 1
ATOM 2246 N N . LEU A 1 266 ? -14.540 11.766 25.968 1.00 93.94 266 LEU A N 1
ATOM 2247 C CA . LEU A 1 266 ? -15.078 10.611 25.254 1.00 93.94 266 LEU A CA 1
ATOM 2248 C C . LEU A 1 266 ? -15.976 9.765 26.169 1.00 93.94 266 LEU A C 1
ATOM 2250 O O . LEU A 1 266 ? -17.074 9.401 25.753 1.00 93.94 266 LEU A O 1
ATOM 2254 N N . ARG A 1 267 ? -15.567 9.536 27.425 1.00 94.75 267 ARG A N 1
ATOM 2255 C CA . ARG A 1 267 ? -16.374 8.820 28.426 1.00 94.75 267 ARG A CA 1
ATOM 2256 C C . ARG A 1 267 ? -17.733 9.479 28.645 1.00 94.75 267 ARG A C 1
ATOM 2258 O O . ARG A 1 267 ? -18.752 8.810 28.521 1.00 94.75 267 ARG A O 1
ATOM 2265 N N . VAL A 1 268 ? -17.758 10.794 28.866 1.00 95.50 268 VAL A N 1
ATOM 2266 C CA . VAL A 1 268 ? -19.013 11.546 29.064 1.00 95.50 268 VAL A CA 1
ATOM 2267 C C . VAL A 1 268 ? -19.953 11.422 27.855 1.00 95.50 268 VAL A C 1
ATOM 2269 O O . VAL A 1 268 ? -21.171 11.353 28.017 1.00 95.50 268 VAL A O 1
ATOM 2272 N N . LYS A 1 269 ? -19.416 11.374 26.627 1.00 95.00 269 LYS A N 1
ATOM 2273 C CA . LYS A 1 269 ? -20.236 11.172 25.418 1.00 95.00 269 LYS A CA 1
ATOM 2274 C C . LYS A 1 269 ? -20.877 9.785 25.379 1.00 95.00 269 LYS A C 1
ATOM 2276 O O . LYS A 1 269 ? -22.053 9.695 25.041 1.00 95.00 269 LYS A O 1
ATOM 2281 N N . VAL A 1 270 ? -20.128 8.739 25.733 1.00 94.62 270 VAL A N 1
ATOM 2282 C CA . VAL A 1 270 ? -20.643 7.361 25.802 1.00 94.62 270 VAL A CA 1
ATOM 2283 C C . VAL A 1 270 ? -21.723 7.240 26.878 1.00 94.62 270 VAL A C 1
ATOM 2285 O O . VAL A 1 270 ? -22.801 6.732 26.596 1.00 94.62 270 VAL A O 1
ATOM 2288 N N . GLU A 1 271 ? -21.487 7.777 28.079 1.00 94.00 271 GLU A N 1
ATOM 2289 C CA . GLU A 1 271 ? -22.471 7.775 29.174 1.00 94.00 271 GLU A CA 1
ATOM 2290 C C . GLU A 1 271 ? -23.782 8.462 28.765 1.00 94.00 271 GLU A C 1
ATOM 2292 O O . GLU A 1 271 ? -24.875 7.960 29.034 1.00 94.00 271 GLU A O 1
ATOM 2297 N N . ARG A 1 272 ? -23.684 9.593 28.054 1.00 93.69 272 ARG A N 1
ATOM 2298 C CA . ARG A 1 272 ? -24.855 10.290 27.516 1.00 93.69 272 ARG A CA 1
ATOM 2299 C C . ARG A 1 272 ? -25.591 9.457 26.463 1.00 93.69 272 ARG A C 1
ATOM 2301 O O . ARG A 1 272 ? -26.819 9.443 26.484 1.00 93.69 272 ARG A O 1
ATOM 2308 N N . ALA A 1 273 ? -24.866 8.801 25.558 1.00 92.00 273 ALA A N 1
ATOM 2309 C CA . ALA A 1 273 ? -25.455 7.954 24.522 1.00 92.00 273 ALA A CA 1
ATOM 2310 C C . ALA A 1 273 ? -26.191 6.745 25.128 1.00 92.00 273 ALA A C 1
ATOM 2312 O O . ALA A 1 273 ? -27.343 6.505 24.778 1.00 92.00 273 ALA A O 1
ATOM 2313 N N . LEU A 1 274 ? -25.589 6.072 26.118 1.00 90.88 274 LEU A N 1
ATOM 2314 C CA . LEU A 1 274 ? -26.228 4.987 26.875 1.00 90.88 274 LEU A CA 1
ATOM 2315 C C . LEU A 1 274 ? -27.518 5.461 27.555 1.00 90.88 274 LEU A C 1
ATOM 2317 O O . LEU A 1 274 ? -28.555 4.810 27.465 1.00 90.88 274 LEU A O 1
ATOM 2321 N N . GLY A 1 275 ? -27.480 6.632 28.199 1.00 87.31 275 GLY A N 1
ATOM 2322 C CA . GLY A 1 275 ? -28.667 7.216 28.820 1.00 87.31 275 GLY A CA 1
ATOM 2323 C C . GLY A 1 275 ? -29.794 7.499 27.820 1.00 87.31 275 GLY A C 1
ATOM 2324 O O . GLY A 1 275 ? -30.959 7.321 28.156 1.00 87.31 275 GLY A O 1
ATOM 2325 N N . GLN A 1 276 ? -29.471 7.908 26.590 1.00 86.31 276 GLN A N 1
ATOM 2326 C CA . GLN A 1 276 ? -30.465 8.145 25.536 1.00 86.31 276 GLN A CA 1
ATOM 2327 C C . GLN A 1 276 ? -31.059 6.843 24.985 1.00 86.31 276 GLN A C 1
ATOM 2329 O O . GLN A 1 276 ? -32.268 6.789 24.765 1.00 86.31 276 GLN A O 1
ATOM 2334 N N . GLN A 1 277 ? -30.240 5.802 24.823 1.00 84.12 277 GLN A N 1
ATOM 2335 C CA . GLN A 1 277 ? -30.672 4.484 24.352 1.00 84.12 277 GLN A CA 1
ATOM 2336 C C . GLN A 1 277 ? -31.652 3.831 25.343 1.00 84.12 277 GLN A C 1
ATOM 2338 O O . GLN A 1 277 ? -32.754 3.452 24.963 1.00 84.12 277 GLN A O 1
ATOM 2343 N N . VAL A 1 278 ? -31.340 3.848 26.646 1.00 77.69 278 VAL A N 1
ATOM 2344 C CA . VAL A 1 278 ? -32.228 3.313 27.702 1.00 77.69 278 VAL A CA 1
ATOM 2345 C C . VAL A 1 278 ? -33.582 4.033 27.751 1.00 77.69 278 VAL A C 1
ATOM 2347 O O . VAL A 1 278 ? -34.599 3.432 28.099 1.00 77.69 278 VAL A O 1
ATOM 2350 N N . VAL A 1 279 ? -33.620 5.331 27.438 1.00 74.75 279 VAL A N 1
ATOM 2351 C CA . VAL A 1 279 ? -34.882 6.084 27.356 1.00 74.75 279 VAL A CA 1
ATOM 2352 C C . VAL A 1 279 ? -35.691 5.659 26.130 1.00 74.75 279 VAL A C 1
ATOM 2354 O O . VAL A 1 279 ? -36.905 5.531 26.247 1.00 74.75 279 VAL A O 1
ATOM 2357 N N . GLN A 1 280 ? -35.049 5.413 24.985 1.00 71.56 280 GLN A N 1
ATOM 2358 C CA . GLN A 1 280 ? -35.724 4.930 23.776 1.00 71.56 280 GLN A CA 1
ATOM 2359 C C . GLN A 1 280 ? -36.293 3.519 23.965 1.00 71.56 280 GLN A C 1
ATOM 2361 O O . GLN A 1 280 ? -37.462 3.306 23.655 1.00 71.56 280 GLN A O 1
ATOM 2366 N N . ASP A 1 281 ? -35.532 2.605 24.566 1.00 73.62 281 ASP A N 1
ATOM 2367 C CA . ASP A 1 281 ? -35.951 1.213 24.792 1.00 73.62 281 ASP A CA 1
ATOM 2368 C C . ASP A 1 281 ? -37.110 1.074 25.795 1.00 73.62 281 ASP A C 1
ATOM 2370 O O . ASP A 1 281 ? -37.777 0.047 25.837 1.00 73.62 281 ASP A O 1
ATOM 2374 N N . ARG A 1 282 ? -37.366 2.097 26.623 1.00 70.62 282 ARG A N 1
ATOM 2375 C CA . ARG A 1 282 ? -38.499 2.133 27.569 1.00 70.62 282 ARG A CA 1
ATOM 2376 C C . ARG A 1 282 ? -39.788 2.709 26.978 1.00 70.62 282 ARG A C 1
ATOM 2378 O O . ARG A 1 282 ? -40.813 2.689 27.656 1.00 70.62 282 ARG A O 1
ATOM 2385 N N . VAL A 1 283 ? -39.721 3.306 25.789 1.00 61.53 283 VAL A N 1
ATOM 2386 C CA . VAL A 1 283 ? -40.849 3.991 25.128 1.00 61.53 283 VAL A CA 1
ATOM 2387 C C . VAL A 1 283 ? -41.515 3.102 24.063 1.00 61.53 283 VAL A C 1
ATOM 2389 O O . VAL A 1 283 ? -42.611 3.429 23.608 1.00 61.53 283 VAL A O 1
ATOM 2392 N N . TYR A 1 284 ? -40.903 1.964 23.726 1.00 48.31 284 TYR A N 1
ATOM 2393 C CA . TYR A 1 284 ? -41.451 0.904 22.871 1.00 48.31 284 TYR A CA 1
ATOM 2394 C C . TYR A 1 284 ? -41.801 -0.343 23.689 1.00 48.31 284 TYR A C 1
ATOM 2396 O O . TYR A 1 284 ? -42.716 -1.075 23.249 1.00 48.31 284 TYR A O 1
#

Radius of gyration: 35.75 Å; Cα contacts (8 Å, |Δi|>4): 226; chains: 1; bounding box: 84×62×87 Å